Protein AF-0000000084935464 (afdb_homodimer)

Foldseek 3Di:
DDWDDDVLEPPKIKDWWDWAQDPVGIDIDQDDQVNCVVSPHHPPLFDDKDKDKDFALEKDFQKWFFDQIKKKKKAWQAAKKWKKKAACPPPDPNHRGMDIDIHHNVGRMIMIHDGRITIMIGGHHRIIMMMMGMRDDDDPVGMFTAAPCQVSSNDPHPDDNPHYDPCNNPHYHPVVRVVVSVD/DDWDDDVLEPPKIKDWWDWAQDPVGIDIDQDDQVNCVVSPHHPPLFDDKDKDKDFALEKEFQKWFFDQIKKKKKAWQAAKKWKKKAACPPPDPNHRGMDIDIHHNVGRMIMIHDGRITIMIGGHHRIIMMMMGMRDDDDPVGMFGAAPCQVSSNDPHPDDNPHYDPCNNPHYHPVVRVVVSVD

Solvent-accessible surface area (backbone atoms only — not comparable to full-atom values): 18445 Å² total; per-residue (Å²): 111,46,79,41,76,37,86,48,34,76,84,20,34,39,37,41,34,67,63,46,71,60,96,50,38,34,40,28,56,66,42,46,34,70,63,41,38,72,76,75,43,67,65,66,49,52,43,30,28,32,38,34,39,26,31,51,34,22,37,50,42,29,37,33,40,44,89,85,30,47,33,33,39,42,27,18,67,33,44,27,31,44,35,38,38,34,27,62,36,85,87,44,97,28,50,70,29,68,41,75,44,83,31,21,33,80,56,38,32,31,36,41,43,44,50,38,32,29,37,30,37,31,21,68,26,72,52,15,31,39,36,37,37,23,48,51,80,88,53,79,90,35,62,38,50,28,27,61,78,26,73,88,72,58,63,82,70,91,59,73,81,80,39,60,50,72,65,41,72,65,25,41,41,58,74,59,34,55,55,57,55,75,100,110,46,77,42,76,36,88,49,34,77,85,20,33,39,36,41,34,67,63,48,72,59,96,51,38,35,39,29,57,65,41,47,35,67,63,41,38,74,75,73,42,67,66,66,50,52,43,29,28,33,40,36,38,26,30,52,34,23,37,50,42,28,37,32,41,43,86,85,30,46,32,32,40,41,27,20,66,32,43,26,30,44,35,39,39,33,26,62,34,85,86,44,97,29,50,72,28,68,42,76,43,81,31,21,33,80,57,40,32,30,37,40,44,43,50,37,31,30,38,29,37,30,22,68,27,75,53,16,31,40,36,38,36,23,48,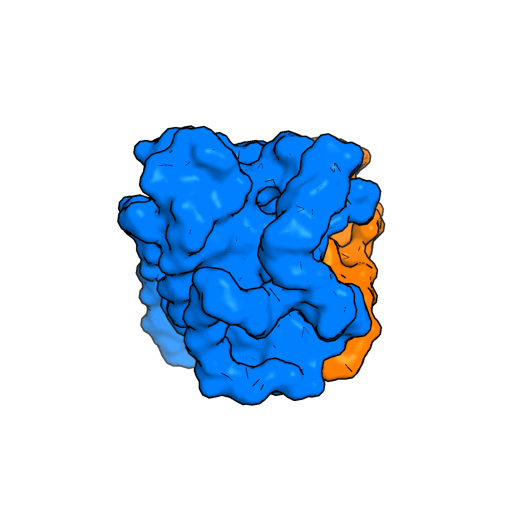52,79,90,54,79,91,34,61,39,49,28,27,63,79,26,74,89,71,58,63,81,69,91,60,72,83,81,40,60,50,71,66,41,72,66,24,40,42,58,74,58,34,55,55,56,56,75,100

Radius of gyration: 21.43 Å; Cα contacts (8 Å, |Δi|>4): 949; chains: 2; bounding box: 36×62×49 Å

Structure (mmCIF, N/CA/C/O backbone):
data_AF-0000000084935464-model_v1
#
loop_
_entity.id
_entity.type
_entity.pdbx_description
1 polymer 'dTDP-4-dehydrorhamnose 3,5-epimerase'
#
loop_
_atom_site.group_PDB
_atom_site.id
_atom_site.type_symbol
_atom_site.label_atom_id
_atom_site.label_alt_id
_atom_site.label_comp_id
_atom_site.label_asym_id
_atom_site.label_entity_id
_atom_site.label_seq_id
_atom_site.pdbx_PDB_ins_code
_atom_site.Cartn_x
_atom_site.Cartn_y
_atom_site.Cartn_z
_atom_site.occupancy
_atom_site.B_iso_or_equiv
_atom_site.auth_seq_id
_atom_site.auth_comp_id
_atom_site.auth_asym_id
_atom_site.auth_atom_id
_atom_site.pdbx_PDB_model_num
ATOM 1 N N . MET A 1 1 ? 1.486 6.84 -15.219 1 95.69 1 MET A N 1
ATOM 2 C CA . MET A 1 1 ? 1.438 7.66 -14.016 1 95.69 1 MET A CA 1
ATOM 3 C C . MET A 1 1 ? 2.086 9.016 -14.25 1 95.69 1 MET A C 1
ATOM 5 O O . MET A 1 1 ? 3.18 9.102 -14.812 1 95.69 1 MET A O 1
ATOM 9 N N . LYS A 1 2 ? 1.399 10.055 -13.922 1 97.25 2 LYS A N 1
ATOM 10 C CA . LYS A 1 2 ? 1.894 11.422 -14.078 1 97.25 2 LYS A CA 1
ATOM 11 C C . LYS A 1 2 ? 2.227 12.047 -12.727 1 97.25 2 LYS A C 1
ATOM 13 O O . LYS A 1 2 ? 1.489 11.859 -11.758 1 97.25 2 LYS A O 1
ATOM 18 N N . ALA A 1 3 ? 3.389 12.734 -12.672 1 98.44 3 ALA A N 1
ATOM 19 C CA . ALA A 1 3 ? 3.77 13.477 -11.469 1 98.44 3 ALA A CA 1
ATOM 20 C C . ALA A 1 3 ? 3.617 14.977 -11.695 1 98.44 3 ALA A C 1
ATOM 22 O O . ALA A 1 3 ? 4.137 15.523 -12.672 1 98.44 3 ALA A O 1
ATOM 23 N N . THR A 1 4 ? 2.902 15.625 -10.828 1 98.44 4 THR A N 1
ATOM 24 C CA . THR A 1 4 ? 2.709 17.062 -10.938 1 98.44 4 THR A CA 1
ATOM 25 C C . THR A 1 4 ? 3.082 17.766 -9.633 1 98.44 4 THR A C 1
ATOM 27 O O . THR A 1 4 ? 2.768 17.266 -8.547 1 98.44 4 THR A O 1
ATOM 30 N N . GLU A 1 5 ? 3.703 18.875 -9.711 1 98.56 5 GLU A N 1
ATOM 31 C CA . GLU A 1 5 ? 4.047 19.656 -8.523 1 98.56 5 GLU A CA 1
ATOM 32 C C . GLU A 1 5 ? 2.799 20.219 -7.852 1 98.56 5 GLU A C 1
ATOM 34 O O . GLU A 1 5 ? 1.79 20.469 -8.508 1 98.56 5 GLU A O 1
ATOM 39 N N . VAL A 1 6 ? 2.879 20.312 -6.543 1 98.69 6 VAL A N 1
ATOM 40 C CA . VAL A 1 6 ? 1.852 20.984 -5.754 1 98.69 6 VAL A CA 1
ATOM 41 C C . VAL A 1 6 ? 2.266 22.438 -5.5 1 98.69 6 VAL A C 1
ATOM 43 O O . VAL A 1 6 ? 3.129 22.703 -4.66 1 98.69 6 VAL A O 1
ATOM 46 N N . PRO A 1 7 ? 1.678 23.359 -6.152 1 98.19 7 PRO A N 1
ATOM 47 C CA . PRO A 1 7 ? 2.168 24.75 -6.105 1 98.19 7 PRO A CA 1
ATOM 48 C C . PRO A 1 7 ? 2.152 25.328 -4.691 1 98.19 7 PRO A C 1
ATOM 50 O O . PRO A 1 7 ? 2.994 26.172 -4.355 1 98.19 7 PRO A O 1
ATOM 53 N N . GLU A 1 8 ? 1.258 24.906 -3.928 1 98.56 8 GLU A N 1
ATOM 54 C CA . GLU A 1 8 ? 1.06 25.484 -2.602 1 98.56 8 GLU A CA 1
ATOM 55 C C . GLU A 1 8 ? 2.123 25 -1.623 1 98.56 8 GLU A C 1
ATOM 57 O O . GLU A 1 8 ? 2.328 25.609 -0.568 1 98.56 8 GLU A O 1
ATOM 62 N N . ILE A 1 9 ? 2.719 23.875 -1.887 1 98.81 9 ILE A N 1
ATOM 63 C CA . ILE A 1 9 ? 3.707 23.266 -1.006 1 98.81 9 ILE A CA 1
ATOM 64 C C . ILE A 1 9 ? 4.98 22.953 -1.792 1 98.81 9 ILE A C 1
ATOM 66 O O . ILE A 1 9 ? 5.047 21.969 -2.514 1 98.81 9 ILE A O 1
ATOM 70 N N . SER A 1 10 ? 6.035 23.734 -1.558 1 98.75 10 SER A N 1
ATOM 71 C CA . SER A 1 10 ? 7.293 23.531 -2.27 1 98.75 10 SER A CA 1
ATOM 72 C C . SER A 1 10 ? 7.832 22.125 -2.061 1 98.75 10 SER A C 1
ATOM 74 O O . SER A 1 10 ? 7.941 21.656 -0.926 1 98.75 10 SER A O 1
ATOM 76 N N . GLY A 1 11 ? 8.086 21.422 -3.178 1 98.62 11 GLY A N 1
ATOM 77 C CA . GLY A 1 11 ? 8.688 20.094 -3.096 1 98.62 11 GLY A CA 1
ATOM 78 C C . GLY A 1 11 ? 7.668 18.984 -2.998 1 98.62 11 GLY A C 1
ATOM 79 O O . GLY A 1 11 ? 8.031 17.797 -3.02 1 98.62 11 GLY A O 1
ATOM 80 N N . ALA A 1 12 ? 6.395 19.281 -2.844 1 98.88 12 ALA A N 1
ATOM 81 C CA . ALA A 1 12 ? 5.348 18.266 -2.828 1 98.88 12 ALA A CA 1
ATOM 82 C C . ALA A 1 12 ? 4.934 17.891 -4.246 1 98.88 12 ALA A C 1
ATOM 84 O O . ALA A 1 12 ? 4.988 18.719 -5.16 1 98.88 12 ALA A O 1
ATOM 85 N N . PHE A 1 13 ? 4.562 16.703 -4.441 1 98.94 13 PHE A N 1
ATOM 86 C CA . PHE A 1 13 ? 4.145 16.203 -5.742 1 98.94 13 PHE A CA 1
ATOM 87 C C . PHE A 1 13 ? 2.863 15.383 -5.617 1 98.94 13 PHE A C 1
ATOM 89 O O . PHE A 1 13 ? 2.646 14.711 -4.613 1 98.94 13 PHE A O 1
ATOM 96 N N . LEU A 1 14 ? 2.053 15.477 -6.578 1 98.81 14 LEU A N 1
ATOM 97 C CA . LEU A 1 14 ? 0.914 14.586 -6.77 1 98.81 14 LEU A CA 1
ATOM 98 C C . LEU A 1 14 ? 1.187 13.586 -7.887 1 98.81 14 LEU A C 1
ATOM 100 O O . LEU A 1 14 ? 1.504 13.969 -9.016 1 98.81 14 LEU A O 1
ATOM 104 N N . PHE A 1 15 ? 1.183 12.32 -7.574 1 98.88 15 PHE A N 1
ATOM 105 C CA . PHE A 1 15 ? 1.3 11.242 -8.555 1 98.88 15 PHE A CA 1
ATOM 106 C C . PHE A 1 15 ? -0.074 10.711 -8.945 1 98.88 15 PHE A C 1
ATOM 108 O O . PHE A 1 15 ? -0.846 10.281 -8.086 1 98.88 15 PHE A O 1
ATOM 115 N N . GLU A 1 16 ? -0.37 10.711 -10.188 1 98.56 16 GLU A N 1
ATOM 116 C CA . GLU A 1 16 ? -1.69 10.32 -10.68 1 98.56 16 GLU A CA 1
ATOM 117 C C . GLU A 1 16 ? -1.604 9.117 -11.609 1 98.56 16 GLU A C 1
ATOM 119 O O . GLU A 1 16 ? -1.224 9.25 -12.773 1 98.56 16 GLU A O 1
ATOM 124 N N . PRO A 1 17 ? -2.059 7.996 -11.062 1 98.06 17 PRO A N 1
ATOM 125 C CA . PRO A 1 17 ? -2.076 6.809 -11.914 1 98.06 17 PRO A CA 1
ATOM 126 C C . PRO A 1 17 ? -3.309 6.742 -12.812 1 98.06 17 PRO A C 1
ATOM 128 O O . PRO A 1 17 ? -4.117 7.676 -12.828 1 98.06 17 PRO A O 1
ATOM 131 N N . THR A 1 18 ? -3.299 5.766 -13.656 1 94.56 18 THR A N 1
ATOM 132 C CA . THR A 1 18 ? -4.449 5.496 -14.508 1 94.56 18 THR A CA 1
ATOM 133 C C . THR A 1 18 ? -5.043 4.125 -14.203 1 94.56 18 THR A C 1
ATOM 135 O O . THR A 1 18 ? -4.59 3.113 -14.742 1 94.56 18 THR A O 1
ATOM 138 N N . PRO A 1 19 ? -6.078 4.133 -13.398 1 96.62 19 PRO A N 1
ATOM 139 C CA . PRO A 1 19 ? -6.742 2.852 -13.148 1 96.62 19 PRO A CA 1
ATOM 140 C C . PRO A 1 19 ? -7.391 2.27 -14.406 1 96.62 19 PRO A C 1
ATOM 142 O O . PRO A 1 19 ? -7.953 3.01 -15.211 1 96.62 19 PRO A O 1
ATOM 145 N N . TYR A 1 20 ? -7.254 0.972 -14.641 1 96.69 20 TYR A N 1
ATOM 146 C CA . TYR A 1 20 ? -7.961 0.222 -15.672 1 96.69 20 TYR A CA 1
ATOM 147 C C . TYR A 1 20 ? -9.109 -0.584 -15.078 1 96.69 20 TYR A C 1
ATOM 149 O O . TYR A 1 20 ? -8.883 -1.472 -14.25 1 96.69 20 TYR A O 1
ATOM 157 N N . ALA A 1 21 ? -10.305 -0.312 -15.539 1 96.44 21 ALA A N 1
ATOM 158 C CA . ALA A 1 21 ? -11.469 -0.944 -14.93 1 96.44 21 ALA A CA 1
ATOM 159 C C . ALA A 1 21 ? -12.188 -1.845 -15.938 1 96.44 21 ALA A C 1
ATOM 161 O O . ALA A 1 21 ? -12.172 -1.578 -17.141 1 96.44 21 ALA A O 1
ATOM 162 N N . ASP A 1 22 ? -12.766 -2.951 -15.469 1 95.5 22 ASP A N 1
ATOM 163 C CA . ASP A 1 22 ? -13.711 -3.814 -16.172 1 95.5 22 ASP A CA 1
ATOM 164 C C . ASP A 1 22 ? -14.711 -4.441 -15.203 1 95.5 22 ASP A C 1
ATOM 166 O O . ASP A 1 22 ? -14.883 -3.959 -14.086 1 95.5 22 ASP A O 1
ATOM 170 N N . GLU A 1 23 ? -15.469 -5.426 -15.625 1 94.88 23 GLU A N 1
ATOM 171 C CA . GLU A 1 23 ? -16.547 -5.996 -14.82 1 94.88 23 GLU A CA 1
ATOM 172 C C . GLU A 1 23 ? -15.992 -6.68 -13.57 1 94.88 23 GLU A C 1
ATOM 174 O O . GLU A 1 23 ? -16.734 -6.918 -12.609 1 94.88 23 GLU A O 1
ATOM 179 N N . ARG A 1 24 ? -14.812 -7 -13.516 1 96.56 24 ARG A N 1
ATOM 180 C CA . ARG A 1 24 ? -14.188 -7.691 -12.398 1 96.56 24 ARG A CA 1
ATOM 181 C C . ARG A 1 24 ? -13.805 -6.711 -11.297 1 96.56 24 ARG A C 1
ATOM 183 O O . ARG A 1 24 ? -13.594 -7.113 -10.148 1 96.56 24 ARG A O 1
ATOM 190 N N . GLY A 1 25 ? -13.648 -5.387 -11.602 1 96.94 25 GLY A N 1
ATOM 191 C CA . GLY A 1 25 ? -13.117 -4.336 -10.742 1 96.94 25 GLY A CA 1
ATOM 192 C C . GLY A 1 25 ? -12.156 -3.408 -11.461 1 96.94 25 GLY A C 1
ATOM 193 O O . GLY A 1 25 ? -12.5 -2.82 -12.492 1 96.94 25 GLY A O 1
ATOM 194 N N . PHE A 1 26 ? -10.883 -3.314 -10.828 1 97.62 26 PHE A N 1
ATOM 195 C CA . PHE A 1 26 ? -9.898 -2.512 -11.555 1 97.62 26 PHE A CA 1
ATOM 196 C C . PHE A 1 26 ? -8.484 -2.912 -11.172 1 97.62 26 PHE A C 1
ATOM 198 O O . PHE A 1 26 ? -8.281 -3.686 -10.234 1 97.62 26 PHE A O 1
ATOM 205 N N . PHE A 1 27 ? -7.645 -2.549 -11.938 1 97.31 27 PHE A N 1
ATOM 206 C CA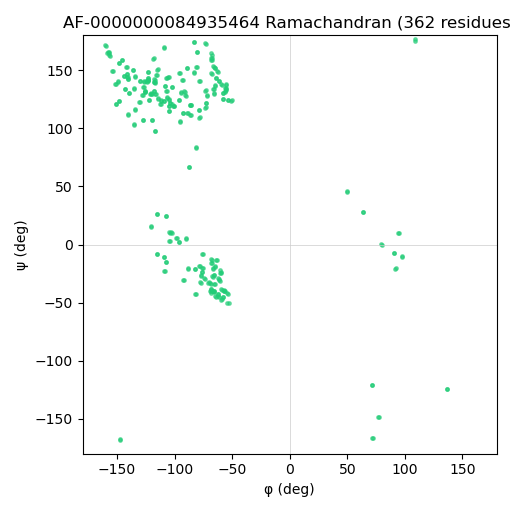 . PHE A 1 27 ? -6.211 -2.635 -11.695 1 97.31 27 PHE A CA 1
ATOM 207 C C . PHE A 1 27 ? -5.555 -1.267 -11.836 1 97.31 27 PHE A C 1
ATOM 209 O O . PHE A 1 27 ? -5.906 -0.493 -12.727 1 97.31 27 PHE A O 1
ATOM 216 N N . CYS A 1 28 ? -4.586 -0.978 -10.922 1 98.12 28 CYS A N 1
ATOM 217 C CA . CYS A 1 28 ? -3.955 0.337 -10.945 1 98.12 28 CYS A CA 1
ATOM 218 C C . CYS A 1 28 ? -2.506 0.255 -10.477 1 98.12 28 CYS A C 1
ATOM 220 O O . CYS A 1 28 ? -2.227 -0.267 -9.398 1 98.12 28 CYS A O 1
ATOM 222 N N . ARG A 1 29 ? -1.598 0.709 -11.312 1 97.81 29 ARG A N 1
ATOM 223 C CA . ARG A 1 29 ? -0.236 0.922 -10.828 1 97.81 29 ARG A CA 1
ATOM 224 C C . ARG A 1 29 ? -0.164 2.135 -9.914 1 97.81 29 ARG A C 1
ATOM 226 O O . ARG A 1 29 ? -0.5 3.25 -10.312 1 97.81 29 ARG A O 1
ATOM 233 N N . THR A 1 30 ? 0.295 1.934 -8.672 1 98.25 30 THR A N 1
ATOM 234 C CA . THR A 1 30 ? 0.183 2.984 -7.668 1 98.25 30 THR A CA 1
ATOM 235 C C . THR A 1 30 ? 1.555 3.568 -7.34 1 98.25 30 THR A C 1
ATOM 237 O O . THR A 1 30 ? 1.656 4.551 -6.602 1 98.25 30 THR A O 1
ATOM 240 N N . PHE A 1 31 ? 2.559 2.947 -7.797 1 98.38 31 PHE A N 1
ATOM 241 C CA . PHE A 1 31 ? 3.93 3.4 -7.594 1 98.38 31 PHE A CA 1
ATOM 242 C C . PHE A 1 31 ? 4.824 2.951 -8.742 1 98.38 31 PHE A C 1
ATOM 244 O O . PHE A 1 31 ? 4.699 1.825 -9.234 1 98.38 31 PHE A O 1
ATOM 251 N N . ASP A 1 32 ? 5.648 3.773 -9.18 1 98.06 32 ASP A N 1
ATOM 252 C CA . ASP A 1 32 ? 6.652 3.547 -10.219 1 98.06 32 ASP A CA 1
ATOM 253 C C . ASP A 1 32 ? 7.965 4.242 -9.867 1 98.06 32 ASP A C 1
ATOM 255 O O . ASP A 1 32 ? 8.039 5.473 -9.844 1 98.06 32 ASP A O 1
ATOM 259 N N . ALA A 1 33 ? 9 3.439 -9.586 1 98.06 33 ALA A N 1
ATOM 260 C CA . ALA A 1 33 ? 10.281 3.973 -9.125 1 98.06 33 ALA A CA 1
ATOM 261 C C . ALA A 1 33 ? 10.852 4.977 -10.125 1 98.06 33 ALA A C 1
ATOM 263 O O . ALA A 1 33 ? 11.438 5.984 -9.734 1 98.06 33 ALA A O 1
ATOM 264 N N . ASP A 1 34 ? 10.734 4.703 -11.422 1 97.75 34 ASP A N 1
ATOM 265 C CA . ASP A 1 34 ? 11.273 5.602 -12.438 1 97.75 34 ASP A CA 1
ATOM 266 C C . ASP A 1 34 ? 10.547 6.941 -12.43 1 97.75 34 ASP A C 1
ATOM 268 O O . ASP A 1 34 ? 11.164 7.992 -12.633 1 97.75 34 ASP A O 1
ATOM 272 N N . VAL A 1 35 ? 9.234 6.922 -12.273 1 98.19 35 VAL A N 1
ATOM 273 C CA . VAL A 1 35 ? 8.469 8.164 -12.203 1 98.19 35 VAL A CA 1
ATOM 274 C C . VAL A 1 35 ? 8.875 8.961 -10.977 1 98.19 35 VAL A C 1
ATOM 276 O O . VAL A 1 35 ? 9.07 10.18 -11.055 1 98.19 35 VAL A O 1
ATOM 279 N N . VAL A 1 36 ? 9.008 8.328 -9.828 1 98.31 36 VAL A N 1
ATOM 280 C CA . VAL A 1 36 ? 9.438 8.984 -8.594 1 98.31 36 VAL A CA 1
ATOM 281 C C . VAL A 1 36 ? 10.82 9.602 -8.789 1 98.31 36 VAL A C 1
ATOM 283 O O . VAL A 1 36 ? 11.039 10.766 -8.43 1 98.31 36 VAL A O 1
ATOM 286 N N . ARG A 1 37 ? 11.734 8.867 -9.352 1 98.19 37 ARG A N 1
ATOM 287 C CA . ARG A 1 37 ? 13.086 9.359 -9.625 1 98.19 37 ARG A CA 1
ATOM 288 C C . ARG A 1 37 ? 13.047 10.57 -10.539 1 98.19 37 ARG A C 1
ATOM 290 O O . ARG A 1 37 ? 13.859 11.492 -10.391 1 98.19 37 ARG A O 1
ATOM 297 N N . SER A 1 38 ? 12.188 10.562 -11.484 1 98.25 38 SER A N 1
ATOM 298 C CA . SER A 1 38 ? 12.133 11.594 -12.516 1 98.25 38 SER A CA 1
ATOM 299 C C . SER A 1 38 ? 11.875 12.969 -11.906 1 98.25 38 SER A C 1
ATOM 301 O O . SER A 1 38 ? 12.211 13.992 -12.508 1 98.25 38 SER A O 1
ATOM 303 N N . VAL A 1 39 ? 11.305 13.023 -10.711 1 98.38 39 VAL A N 1
ATOM 304 C CA . VAL A 1 39 ? 11.023 14.32 -10.094 1 98.38 39 VAL A CA 1
ATOM 305 C C . VAL A 1 39 ? 12.039 14.586 -8.984 1 98.38 39 VAL A C 1
ATOM 307 O O . VAL A 1 39 ? 11.812 15.438 -8.125 1 98.38 39 VAL A O 1
ATOM 310 N N . GLY A 1 40 ? 13.078 13.789 -8.898 1 98.25 40 GLY A N 1
ATOM 311 C CA . GLY A 1 40 ? 14.203 14.055 -8.023 1 98.25 40 GLY A CA 1
ATOM 312 C C . GLY A 1 40 ? 14.078 13.383 -6.668 1 98.25 40 GLY A C 1
ATOM 313 O O . GLY A 1 40 ? 14.844 13.68 -5.75 1 98.25 40 GLY A O 1
ATOM 314 N N . LEU A 1 41 ? 13.125 12.508 -6.48 1 98.44 41 LEU A N 1
ATOM 315 C CA . LEU A 1 41 ? 12.938 11.773 -5.23 1 98.44 41 LEU A CA 1
ATOM 316 C C . LEU A 1 41 ? 13.609 10.406 -5.301 1 98.44 41 LEU A C 1
ATOM 318 O O . LEU A 1 41 ? 13.719 9.812 -6.379 1 98.44 41 LEU A O 1
ATOM 322 N N . ASP A 1 42 ? 14.102 9.93 -4.184 1 97.94 42 ASP A N 1
ATOM 323 C CA . ASP A 1 42 ? 14.664 8.586 -4.082 1 97.94 42 ASP A CA 1
ATOM 324 C C . ASP A 1 42 ? 13.57 7.559 -3.781 1 97.94 42 ASP A C 1
ATOM 326 O O . ASP A 1 42 ? 13.047 7.512 -2.666 1 97.94 42 ASP A O 1
ATOM 330 N N . PRO A 1 43 ? 13.281 6.699 -4.73 1 97.62 43 PRO A N 1
ATOM 331 C CA . PRO A 1 43 ? 12.227 5.715 -4.496 1 97.62 43 PRO A CA 1
ATOM 332 C C . PRO A 1 43 ? 12.586 4.707 -3.41 1 97.62 43 PRO A C 1
ATOM 334 O O . PRO A 1 43 ? 11.703 4.023 -2.879 1 97.62 43 PRO A O 1
ATOM 337 N N . GLY A 1 44 ? 13.82 4.52 -3.094 1 96.69 44 GLY A N 1
ATOM 338 C CA . GLY A 1 44 ? 14.266 3.574 -2.086 1 96.69 44 GLY A CA 1
ATOM 339 C C . GLY A 1 44 ? 14.352 4.18 -0.696 1 96.69 44 GLY A C 1
ATOM 340 O O . GLY A 1 44 ? 14.773 3.514 0.252 1 96.69 44 GLY A O 1
ATOM 341 N N . ALA A 1 45 ? 13.938 5.375 -0.543 1 97.44 45 ALA A N 1
ATOM 342 C CA . ALA A 1 45 ? 14.102 6.086 0.724 1 97.44 45 ALA A CA 1
ATOM 343 C C . ALA A 1 45 ? 13.047 5.641 1.74 1 97.44 45 ALA A C 1
ATOM 345 O O . ALA A 1 45 ? 13.195 5.895 2.939 1 97.44 45 ALA A O 1
ATOM 346 N N . PHE A 1 46 ? 11.961 5.023 1.343 1 98.12 46 PHE A N 1
ATOM 347 C CA . PHE A 1 46 ? 10.844 4.691 2.219 1 98.12 46 PHE A CA 1
ATOM 348 C C . PHE A 1 46 ? 11.07 3.35 2.902 1 98.12 46 PHE A C 1
ATOM 350 O O . PHE A 1 46 ? 11.117 2.309 2.244 1 98.12 46 PHE A O 1
ATOM 357 N N . VAL A 1 47 ? 11.094 3.385 4.207 1 97.62 47 VAL A N 1
ATOM 358 C CA . VAL A 1 47 ? 11.586 2.217 4.926 1 97.62 47 VAL A CA 1
ATOM 359 C C . VAL A 1 47 ? 10.453 1.6 5.746 1 97.62 47 VAL A C 1
ATOM 361 O O . VAL A 1 47 ? 10.625 0.537 6.352 1 97.62 47 VAL A O 1
ATOM 364 N N . GLN A 1 48 ? 9.375 2.252 5.812 1 97.69 48 GLN A N 1
ATOM 365 C CA . GLN A 1 48 ? 8.219 1.758 6.547 1 97.69 48 GLN A CA 1
ATOM 366 C C . GLN A 1 48 ? 6.918 2.104 5.828 1 97.69 48 GLN A C 1
ATOM 368 O O . GLN A 1 48 ? 6.77 3.209 5.297 1 97.69 48 GLN A O 1
ATOM 373 N N . ASP A 1 49 ? 5.996 1.147 5.699 1 98.25 49 ASP A N 1
ATOM 374 C CA . ASP A 1 49 ? 4.648 1.416 5.211 1 98.25 49 ASP A CA 1
ATOM 375 C C . ASP A 1 49 ? 3.609 1.151 6.297 1 98.25 49 ASP A C 1
ATOM 377 O O . ASP A 1 49 ? 3.834 0.337 7.195 1 98.25 49 ASP A O 1
ATOM 381 N N . SER A 1 50 ? 2.531 1.85 6.25 1 98.25 50 SER A N 1
ATOM 382 C CA . SER A 1 50 ? 1.409 1.628 7.156 1 9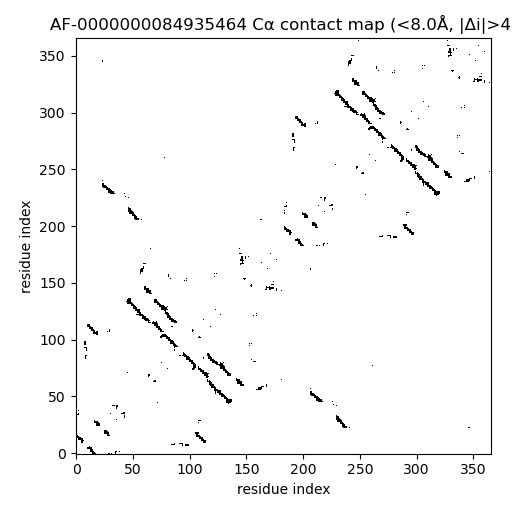8.25 50 SER A CA 1
ATOM 383 C C . SER A 1 50 ? 0.078 1.894 6.461 1 98.25 50 SER A C 1
ATOM 385 O O . SER A 1 50 ? 0.041 2.5 5.391 1 98.25 50 SER A O 1
ATOM 387 N N . VAL A 1 51 ? -0.964 1.311 7.02 1 98.69 51 VAL A N 1
ATOM 388 C CA . VAL A 1 51 ? -2.334 1.628 6.625 1 98.69 51 VAL A CA 1
ATOM 389 C C . VAL A 1 51 ? -3.145 2.029 7.855 1 98.69 51 VAL A C 1
ATOM 391 O O . VAL A 1 51 ? -3.002 1.429 8.922 1 98.69 51 VAL A O 1
ATOM 394 N N . SER A 1 52 ? -3.854 3.104 7.793 1 98.44 52 SER A N 1
ATOM 395 C CA . SER A 1 52 ? -4.867 3.441 8.781 1 98.44 52 SER A CA 1
ATOM 396 C C . SER A 1 52 ? -6.273 3.312 8.203 1 98.44 52 SER A C 1
ATOM 398 O O . SER A 1 52 ? -6.555 3.832 7.125 1 98.44 52 SER A O 1
ATOM 400 N N . ARG A 1 53 ? -7.094 2.537 8.812 1 98.69 53 ARG A N 1
ATOM 401 C CA . ARG A 1 53 ? -8.516 2.482 8.5 1 98.69 53 ARG A CA 1
ATOM 402 C C . ARG A 1 53 ? -9.312 3.402 9.414 1 98.69 53 ARG A C 1
ATOM 404 O O . ARG A 1 53 ? -9.18 3.338 10.641 1 98.69 53 ARG A O 1
ATOM 411 N N . SER A 1 54 ? -10.141 4.195 8.859 1 98.62 54 SER A N 1
ATOM 412 C CA . SER A 1 54 ? -10.93 5.164 9.625 1 98.62 54 SER A CA 1
ATOM 413 C C . SER A 1 54 ? -12.406 5.086 9.258 1 98.62 54 SER A C 1
ATOM 415 O O . SER A 1 54 ? -12.758 4.914 8.094 1 98.62 54 SER A O 1
ATOM 417 N N . VAL A 1 55 ? -13.289 5.207 10.242 1 97.88 55 VAL A N 1
ATOM 418 C CA . VAL A 1 55 ? -14.719 5.352 9.977 1 97.88 55 VAL A CA 1
ATOM 419 C C . VAL A 1 55 ? -15.031 6.801 9.609 1 97.88 55 VAL A C 1
ATOM 421 O O . VAL A 1 55 ? -14.211 7.695 9.836 1 97.88 55 VAL A O 1
ATOM 424 N N . ARG A 1 56 ? -16.172 6.98 9.086 1 98.06 56 ARG A N 1
ATOM 425 C CA . ARG A 1 56 ? -16.562 8.297 8.602 1 98.06 56 ARG A CA 1
ATOM 426 C C . ARG A 1 56 ? -16.453 9.344 9.703 1 98.06 56 ARG A C 1
ATOM 428 O O . ARG A 1 56 ? -16.891 9.109 10.836 1 98.06 56 ARG A O 1
ATOM 435 N N . GLY A 1 57 ? -15.867 10.461 9.328 1 97.81 57 GLY A N 1
ATOM 436 C CA . GLY A 1 57 ? -15.797 11.586 10.242 1 97.81 57 GLY A CA 1
ATOM 437 C C . GLY A 1 57 ? -14.531 11.602 11.078 1 97.81 57 GLY A C 1
ATOM 438 O O . GLY A 1 57 ? -14.18 12.625 11.672 1 97.81 57 GLY A O 1
ATOM 439 N N . VAL A 1 58 ? -13.891 10.508 11.203 1 98.5 58 VAL A N 1
ATOM 440 C CA . VAL A 1 58 ? -12.641 10.445 11.953 1 98.5 58 VAL A CA 1
ATOM 441 C C . VAL A 1 58 ? -11.641 11.445 11.383 1 98.5 58 VAL A C 1
ATOM 443 O O . VAL A 1 58 ? -11.484 11.547 10.164 1 98.5 58 VAL A O 1
ATOM 446 N N . LEU A 1 59 ? -11.078 12.188 12.211 1 98.5 59 LEU A N 1
ATOM 447 C CA . LEU A 1 59 ? -10.008 13.117 11.875 1 98.5 59 LEU A CA 1
ATOM 448 C C . LEU A 1 59 ? -8.688 12.672 12.5 1 98.5 59 LEU A C 1
ATOM 450 O O . LEU A 1 59 ? -8.609 12.438 13.711 1 98.5 59 LEU A O 1
ATOM 454 N N . ARG A 1 60 ? -7.699 12.445 11.695 1 97.88 60 ARG A N 1
ATOM 455 C CA . ARG A 1 60 ? -6.344 12.141 12.141 1 97.88 60 ARG A CA 1
ATOM 456 C C . ARG A 1 60 ? -5.383 13.273 11.797 1 97.88 60 ARG A C 1
ATOM 458 O O . ARG A 1 60 ? -5.172 13.586 10.625 1 97.88 60 ARG A O 1
ATOM 465 N N . GLY A 1 61 ? -4.672 13.852 12.773 1 90.94 61 GLY A N 1
ATOM 466 C CA . GLY A 1 61 ? -3.717 14.922 12.555 1 90.94 61 GLY A CA 1
ATOM 467 C C . GLY A 1 61 ? -4.195 16.266 13.086 1 90.94 61 GLY A C 1
ATOM 468 O O . GLY A 1 61 ? -5.223 16.344 13.766 1 90.94 61 GLY A O 1
ATOM 469 N N . LEU A 1 62 ? -3.348 17.234 13.008 1 97.81 62 LEU A N 1
ATOM 470 C CA . LEU A 1 62 ? -2.184 17.375 12.141 1 97.81 62 LEU A CA 1
ATOM 471 C C . LEU A 1 62 ? -0.929 16.844 12.828 1 97.81 62 LEU A C 1
ATOM 473 O O . LEU A 1 62 ? -0.642 17.219 13.969 1 97.81 62 LEU A O 1
ATOM 477 N N . HIS A 1 63 ? -0.145 16.031 12.148 1 97.38 63 HIS A N 1
ATOM 478 C CA . HIS A 1 63 ? 1.06 15.43 12.711 1 97.38 63 HIS A CA 1
ATOM 479 C C . HIS A 1 63 ? 2.305 15.883 11.961 1 97.38 63 HIS A C 1
ATOM 481 O O . HIS A 1 63 ? 2.277 16.031 10.734 1 97.38 63 HIS A O 1
ATOM 487 N N . LEU A 1 64 ? 3.338 16.094 12.703 1 94.31 64 LEU A N 1
ATOM 488 C CA . LEU A 1 64 ? 4.676 16.438 12.242 1 94.31 64 LEU A CA 1
ATOM 489 C C . LEU A 1 64 ? 5.742 15.742 13.078 1 94.31 64 LEU A C 1
ATOM 491 O O . LEU A 1 64 ? 5.484 15.344 14.219 1 94.31 64 LEU A O 1
ATOM 495 N N . ARG A 1 65 ? 6.844 15.531 12.461 1 94.31 65 ARG A N 1
ATOM 496 C CA . ARG A 1 65 ? 7.992 15.031 13.211 1 94.31 65 ARG A CA 1
ATOM 497 C C . ARG A 1 65 ? 9.039 16.125 13.398 1 94.31 65 ARG A C 1
ATOM 499 O O . ARG A 1 65 ? 9.391 16.828 12.453 1 94.31 65 ARG A O 1
ATOM 506 N N . SER A 1 66 ? 9.5 16.266 14.641 1 93.25 66 SER A N 1
ATOM 507 C CA . SER A 1 66 ? 10.547 17.25 14.914 1 93.25 66 SER A CA 1
ATOM 508 C C . SER A 1 66 ? 11.898 16.781 14.383 1 93.25 66 SER A C 1
ATOM 510 O O . SER A 1 66 ? 12.008 15.672 13.852 1 93.25 66 SER A O 1
ATOM 512 N N . GLY A 1 67 ? 12.922 17.703 14.469 1 90.56 67 GLY A N 1
ATOM 513 C CA . GLY A 1 67 ? 14.258 17.344 14 1 90.56 67 GLY A CA 1
ATOM 514 C C . GLY A 1 67 ? 14.352 17.25 12.484 1 90.56 67 GLY A C 1
ATOM 515 O O . GLY A 1 67 ? 13.992 18.188 11.773 1 90.56 67 GLY A O 1
ATOM 516 N N . ALA A 1 68 ? 14.727 16.062 11.984 1 92 68 ALA A N 1
ATOM 517 C CA . ALA A 1 68 ? 14.914 15.867 10.547 1 92 68 ALA A CA 1
ATOM 518 C C . ALA A 1 68 ? 13.578 15.758 9.828 1 92 68 ALA A C 1
ATOM 520 O O . ALA A 1 68 ? 13.531 15.75 8.594 1 92 68 ALA A O 1
ATOM 521 N N . GLY A 1 69 ? 12.523 15.68 10.578 1 94.81 69 GLY A N 1
ATOM 522 C CA . GLY A 1 69 ? 11.211 15.492 9.984 1 94.81 69 GLY A CA 1
ATOM 523 C C . GLY A 1 69 ? 11 14.102 9.422 1 94.81 69 GLY A C 1
ATOM 524 O O . GLY A 1 69 ? 11.672 13.156 9.836 1 94.81 69 GLY A O 1
ATOM 525 N N . GLU A 1 70 ? 9.961 13.977 8.648 1 96.5 70 GLU A N 1
ATOM 526 C CA . GLU A 1 70 ? 9.602 12.727 7.98 1 96.5 70 GLU A CA 1
ATOM 527 C C . GLU A 1 70 ? 8.867 13 6.668 1 96.5 70 GLU A C 1
ATOM 529 O O . GLU A 1 70 ? 7.93 13.797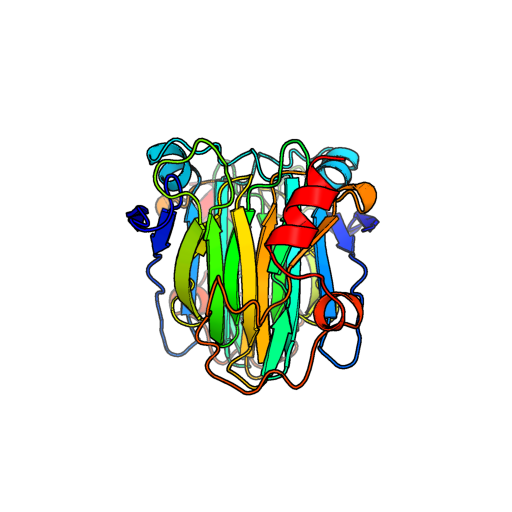 6.625 1 96.5 70 GLU A O 1
ATOM 534 N N . ALA A 1 71 ? 9.438 12.5 5.566 1 98.38 71 ALA A N 1
ATOM 535 C CA . ALA A 1 71 ? 8.719 12.539 4.297 1 98.38 71 ALA A CA 1
ATOM 536 C C . ALA A 1 71 ? 7.863 11.297 4.109 1 98.38 71 ALA A C 1
ATOM 538 O O . ALA A 1 71 ? 8.148 10.242 4.684 1 98.38 71 ALA A O 1
ATOM 539 N N . LYS A 1 72 ? 6.805 11.43 3.385 1 98.56 72 LYS A N 1
ATOM 540 C CA . LYS A 1 72 ? 5.941 10.266 3.197 1 98.56 72 LYS A CA 1
ATOM 541 C C . LYS A 1 72 ? 5.16 10.367 1.89 1 98.56 72 LYS A C 1
ATOM 543 O O . LYS A 1 72 ? 4.965 11.469 1.359 1 98.56 72 LYS A O 1
ATOM 548 N N . LEU A 1 73 ? 4.852 9.297 1.289 1 98.88 73 LEU A N 1
ATOM 549 C CA . LEU A 1 73 ? 3.807 9.133 0.282 1 98.88 73 LEU A CA 1
ATOM 550 C C . LEU A 1 73 ? 2.48 8.758 0.93 1 98.88 73 LEU A C 1
ATOM 552 O O . LEU A 1 73 ? 2.426 7.84 1.753 1 98.88 73 LEU A O 1
ATOM 556 N N . VAL A 1 74 ? 1.439 9.492 0.601 1 98.94 74 VAL A N 1
ATOM 557 C CA . VAL A 1 74 ? 0.118 9.258 1.173 1 98.94 74 VAL A CA 1
ATOM 558 C C . VAL A 1 74 ? -0.881 8.953 0.059 1 98.94 74 VAL A C 1
ATOM 560 O O . VAL A 1 74 ? -0.961 9.688 -0.929 1 98.94 74 VAL A O 1
ATOM 563 N N . ARG A 1 75 ? -1.622 7.871 0.201 1 98.88 75 ARG A N 1
ATOM 564 C CA . ARG A 1 75 ? -2.641 7.457 -0.757 1 98.88 75 ARG A CA 1
ATOM 565 C C . ARG A 1 75 ? -3.879 6.922 -0.043 1 98.88 75 ARG A C 1
ATOM 567 O O . ARG A 1 75 ? -3.766 6.176 0.932 1 98.88 75 ARG A O 1
ATOM 574 N N . CYS A 1 76 ? -5.055 7.406 -0.431 1 98.94 76 CYS A N 1
ATOM 575 C CA . CYS A 1 76 ? -6.27 6.727 0.005 1 98.94 76 CYS A CA 1
ATOM 576 C C . CYS A 1 76 ? -6.527 5.477 -0.827 1 98.94 76 CYS A C 1
ATOM 578 O O . CYS A 1 76 ? -6.922 5.57 -1.99 1 98.94 76 CYS A O 1
ATOM 580 N N . SER A 1 77 ? -6.359 4.312 -0.26 1 98.56 77 SER A N 1
ATOM 581 C CA . SER A 1 77 ? -6.434 3.068 -1.021 1 98.56 77 SER A CA 1
ATOM 582 C C . SER A 1 77 ? -7.863 2.547 -1.091 1 98.56 77 SER A C 1
ATOM 584 O O . SER A 1 77 ? -8.18 1.695 -1.924 1 98.56 77 SER A O 1
ATOM 586 N N . TYR A 1 78 ? -8.75 2.949 -0.207 1 98.69 78 TYR A N 1
ATOM 587 C CA . TYR A 1 78 ? -10.164 2.596 -0.198 1 98.69 78 TYR A CA 1
ATOM 588 C C . TYR A 1 78 ? -11 3.717 0.406 1 98.69 78 TYR A C 1
ATOM 590 O O . TYR A 1 78 ? -10.625 4.301 1.426 1 98.69 78 TYR A O 1
ATOM 598 N N . GLY A 1 79 ? -12.164 3.998 -0.157 1 98.62 79 GLY A N 1
ATOM 599 C CA . GLY A 1 79 ? -12.984 5.102 0.303 1 98.62 79 GLY A CA 1
ATOM 600 C C . GLY A 1 79 ? -12.492 6.457 -0.171 1 98.62 79 GLY A C 1
ATOM 601 O O . GLY A 1 79 ? -12.039 6.594 -1.31 1 98.62 79 GLY A O 1
ATOM 602 N N . ARG A 1 80 ? -12.734 7.492 0.677 1 98.88 80 ARG A N 1
ATOM 603 C CA . ARG A 1 80 ? -12.344 8.859 0.364 1 98.88 80 ARG A CA 1
ATOM 604 C C . ARG A 1 80 ? -11.891 9.602 1.618 1 98.88 80 ARG A C 1
ATOM 606 O O . ARG A 1 80 ? -12.461 9.414 2.697 1 98.88 80 ARG A O 1
ATOM 613 N N . ILE A 1 81 ? -10.938 10.438 1.412 1 98.88 81 ILE A N 1
ATOM 614 C CA . ILE A 1 81 ? -10.508 11.273 2.521 1 98.88 81 ILE A CA 1
ATOM 615 C C . ILE A 1 81 ? -10.305 12.711 2.033 1 98.88 81 ILE A C 1
ATOM 617 O O . ILE A 1 81 ? -10.062 12.938 0.844 1 98.88 81 ILE A O 1
ATOM 621 N N . PHE A 1 82 ? -10.523 13.656 2.928 1 98.94 82 PHE A N 1
ATOM 622 C CA . PHE A 1 82 ? -10.016 15.016 2.82 1 98.94 82 PHE A CA 1
ATOM 623 C C . PHE A 1 82 ? -8.633 15.133 3.445 1 98.94 82 PHE A C 1
ATOM 625 O O . PHE A 1 82 ? -8.484 15.016 4.664 1 98.94 82 PHE A O 1
ATOM 632 N N . ASP A 1 83 ? -7.645 15.375 2.633 1 98.88 83 ASP A N 1
ATOM 633 C CA . ASP A 1 83 ? -6.246 15.352 3.051 1 98.88 83 ASP A CA 1
ATOM 634 C C . ASP A 1 83 ? -5.676 16.766 3.129 1 98.88 83 ASP A C 1
ATOM 636 O O . ASP A 1 83 ? -6.031 17.625 2.324 1 98.88 83 ASP A O 1
ATOM 640 N N . VAL A 1 84 ? -4.828 16.984 4.098 1 98.88 84 VAL A N 1
ATOM 641 C CA . VAL A 1 84 ? -4.312 18.328 4.363 1 98.88 84 VAL A CA 1
ATOM 642 C C . VAL A 1 84 ? -2.805 18.266 4.59 1 98.88 84 VAL A C 1
ATOM 644 O O . VAL A 1 84 ? -2.314 17.406 5.32 1 98.88 84 VAL A O 1
ATOM 647 N N . VAL A 1 85 ? -2.096 19.156 3.99 1 98.88 85 VAL A N 1
ATOM 648 C CA . VAL A 1 85 ? -0.667 19.344 4.215 1 98.88 85 VAL A CA 1
ATOM 649 C C . VAL A 1 85 ? -0.386 20.797 4.555 1 98.88 85 VAL A C 1
ATOM 651 O O . VAL A 1 85 ? -0.947 21.703 3.938 1 98.88 85 VAL A O 1
ATOM 654 N N . VAL A 1 86 ? 0.423 21.016 5.539 1 98.75 86 VAL A N 1
ATOM 655 C CA . VAL A 1 86 ? 0.863 22.344 5.938 1 98.75 86 VAL A CA 1
ATOM 656 C C . VAL A 1 86 ? 2.387 22.422 5.879 1 98.75 86 VAL A C 1
ATOM 658 O O . VAL A 1 86 ? 3.08 21.641 6.523 1 98.75 86 VAL A O 1
ATOM 661 N N . ASP A 1 87 ? 2.896 23.406 5.117 1 98.56 87 ASP A N 1
ATOM 662 C CA . ASP A 1 87 ? 4.34 23.609 5.066 1 98.56 87 ASP A CA 1
ATOM 663 C C . ASP A 1 87 ? 4.832 24.359 6.297 1 98.56 87 ASP A C 1
ATOM 665 O O . ASP A 1 87 ? 4.523 25.547 6.469 1 98.56 87 ASP A O 1
ATOM 669 N N . LEU A 1 88 ? 5.668 23.703 7.117 1 97.31 88 LEU A N 1
ATOM 670 C CA . LEU A 1 88 ? 6.141 24.359 8.336 1 97.31 88 LEU A CA 1
ATOM 671 C C . LEU A 1 88 ? 7.664 24.469 8.336 1 97.31 88 LEU A C 1
ATOM 673 O O . LEU A 1 88 ? 8.281 24.594 9.398 1 97.31 88 LEU A O 1
ATOM 677 N N . ARG A 1 89 ? 8.234 24.266 7.215 1 96.69 89 ARG A N 1
ATOM 678 C CA . ARG A 1 89 ? 9.664 24.516 7.059 1 96.69 89 ARG A CA 1
ATOM 679 C C . ARG A 1 89 ? 9.969 26.016 7.035 1 96.69 89 ARG A C 1
ATOM 681 O O . ARG A 1 89 ? 9.57 26.719 6.102 1 96.69 89 ARG A O 1
ATOM 688 N N . ALA A 1 90 ? 10.68 26.391 7.938 1 94.44 90 ALA A N 1
ATOM 689 C CA . ALA A 1 90 ? 10.875 27.828 8.164 1 94.44 90 ALA A CA 1
ATOM 690 C C . ALA A 1 90 ? 11.547 28.484 6.965 1 94.44 90 ALA A C 1
ATOM 692 O O . ALA A 1 90 ? 11.266 29.641 6.652 1 94.44 90 ALA A O 1
ATOM 693 N N . ASP A 1 91 ? 12.336 27.781 6.242 1 96 91 ASP A N 1
ATOM 694 C CA . ASP A 1 91 ? 13.094 28.359 5.133 1 96 91 ASP A CA 1
ATOM 695 C C . ASP A 1 91 ? 12.391 28.094 3.801 1 96 91 ASP A C 1
ATOM 697 O O . ASP A 1 91 ? 12.914 28.453 2.74 1 96 91 ASP A O 1
ATOM 701 N N . SER A 1 92 ? 11.25 27.531 3.857 1 97.88 92 SER A N 1
ATOM 702 C CA . SER A 1 92 ? 10.516 27.219 2.635 1 97.88 92 SER A CA 1
ATOM 703 C C . SER A 1 92 ? 9.844 28.469 2.062 1 97.88 92 SER A C 1
ATOM 705 O O . SER A 1 92 ? 9.297 29.281 2.809 1 97.88 92 SER A O 1
ATOM 707 N N . PRO A 1 93 ? 9.828 28.656 0.688 1 98.56 93 PRO A N 1
ATOM 708 C CA . PRO A 1 93 ? 9.078 29.75 0.072 1 98.56 93 PRO A CA 1
ATOM 709 C C . PRO A 1 93 ? 7.574 29.625 0.29 1 98.56 93 PRO A C 1
ATOM 711 O O . PRO A 1 93 ? 6.832 30.578 0.037 1 98.56 93 PRO A O 1
ATOM 714 N N . THR A 1 94 ? 7.074 28.469 0.75 1 98.62 94 THR A N 1
ATOM 715 C CA . THR A 1 94 ? 5.645 28.266 0.97 1 98.62 94 THR A CA 1
ATOM 716 C C . THR A 1 94 ? 5.352 28.047 2.451 1 98.62 94 THR A C 1
ATOM 718 O O . THR A 1 94 ? 4.406 27.344 2.803 1 98.62 94 THR A O 1
ATOM 721 N N . TYR A 1 95 ? 6.246 28.594 3.277 1 97.75 95 TYR A N 1
ATOM 722 C CA . TYR A 1 95 ? 6.082 28.484 4.723 1 97.75 95 TYR A CA 1
ATOM 723 C C . TYR A 1 95 ? 4.676 28.906 5.145 1 97.75 95 TYR A C 1
ATOM 725 O O . TYR A 1 95 ? 4.176 29.953 4.727 1 97.75 95 TYR A O 1
ATOM 733 N N . ARG A 1 96 ? 3.959 27.984 5.859 1 96.62 96 ARG A N 1
ATOM 734 C CA . ARG A 1 96 ? 2.654 28.141 6.496 1 96.62 96 ARG A CA 1
ATOM 735 C C . ARG A 1 96 ? 1.53 28.016 5.473 1 96.62 96 ARG A C 1
ATOM 737 O O . ARG A 1 96 ? 0.353 28.141 5.82 1 96.62 96 ARG A O 1
ATOM 744 N N . ASN A 1 97 ? 1.895 27.781 4.207 1 98.31 97 ASN A N 1
ATOM 745 C CA . ASN A 1 97 ? 0.848 27.469 3.238 1 98.31 97 ASN A CA 1
ATOM 746 C C . ASN A 1 97 ? 0.137 26.172 3.588 1 98.31 97 ASN A C 1
ATOM 748 O O . ASN A 1 97 ? 0.734 25.266 4.184 1 98.31 97 ASN A O 1
ATOM 752 N N . VAL A 1 98 ? -1.135 26.109 3.23 1 98.69 98 VAL A N 1
ATOM 753 C CA . VAL A 1 98 ? -1.973 24.922 3.387 1 98.69 98 VAL A CA 1
ATOM 754 C C . VAL A 1 98 ? -2.418 24.422 2.016 1 98.69 98 VAL A C 1
ATOM 756 O O . VAL A 1 98 ? -2.799 25.219 1.151 1 98.69 98 VAL A O 1
ATOM 759 N N . ALA A 1 99 ? -2.242 23.203 1.75 1 98.75 99 ALA A N 1
ATOM 760 C CA . ALA A 1 99 ? -2.811 22.547 0.575 1 98.75 99 ALA A CA 1
ATOM 761 C C . ALA A 1 99 ? -3.785 21.453 0.98 1 98.75 99 ALA A C 1
ATOM 763 O O . ALA A 1 99 ? -3.541 20.719 1.944 1 98.75 99 ALA A O 1
ATOM 764 N N . THR A 1 100 ? -4.906 21.344 0.269 1 98.75 100 THR A N 1
ATOM 765 C CA . THR A 1 100 ? -5.91 20.312 0.541 1 98.75 100 THR A CA 1
ATOM 766 C C . THR A 1 100 ? -6.164 19.453 -0.7 1 98.75 100 THR A C 1
ATOM 768 O O . THR A 1 100 ? -6.039 19.938 -1.827 1 98.75 100 THR A O 1
ATOM 771 N N . PHE A 1 101 ? -6.492 18.203 -0.47 1 98.75 101 PHE A N 1
ATOM 772 C CA . PHE A 1 101 ? -6.738 17.25 -1.541 1 98.75 101 PHE A CA 1
ATOM 773 C C . PHE A 1 101 ? -7.914 16.344 -1.198 1 98.75 101 PHE A C 1
ATOM 775 O O . PHE A 1 101 ? -8.141 16.016 -0.029 1 98.75 101 PHE A O 1
ATOM 782 N N . GLU A 1 102 ? -8.695 16.016 -2.154 1 98.56 102 GLU A N 1
ATOM 783 C CA . GLU A 1 102 ? -9.523 14.82 -2.027 1 98.56 102 GLU A CA 1
ATOM 784 C C . GLU A 1 102 ? -8.828 13.594 -2.619 1 98.56 102 GLU A C 1
ATOM 786 O O . GLU A 1 102 ? -8.523 13.562 -3.812 1 98.56 102 GLU A O 1
ATOM 791 N N . LEU A 1 103 ? -8.469 12.664 -1.827 1 98.88 103 LEU A N 1
ATOM 792 C CA . LEU A 1 103 ? -7.891 11.398 -2.254 1 98.88 103 LEU A CA 1
ATOM 793 C C . LEU A 1 103 ? -8.914 10.266 -2.143 1 98.88 103 LEU A C 1
ATOM 795 O O . LEU A 1 103 ? -9.742 10.258 -1.229 1 98.88 103 LEU A O 1
ATOM 799 N N . SER A 1 104 ? -8.875 9.344 -3.049 1 98.69 104 SER A N 1
ATOM 800 C CA . SER A 1 104 ? -9.883 8.297 -3.035 1 98.69 104 SER A CA 1
ATOM 801 C C . SER A 1 104 ? -9.328 6.98 -3.566 1 98.69 104 SER A C 1
ATOM 803 O O . SER A 1 104 ? -8.352 6.973 -4.32 1 98.69 104 SER A O 1
ATOM 805 N N . GLY A 1 105 ? -10.008 5.902 -3.121 1 98.31 105 GLY A N 1
ATOM 806 C CA . GLY A 1 105 ? -9.688 4.574 -3.617 1 98.31 105 GLY A CA 1
ATOM 807 C C . GLY A 1 105 ? -10.047 4.383 -5.078 1 98.31 105 GLY A C 1
ATOM 808 O O . GLY A 1 105 ? -9.609 3.414 -5.707 1 98.31 105 GLY A O 1
ATOM 809 N N . GLU A 1 106 ? -10.766 5.227 -5.664 1 97.06 106 GLU A N 1
ATOM 810 C CA . GLU A 1 106 ? -11.141 5.145 -7.074 1 97.06 106 GLU A CA 1
ATOM 811 C C . GLU A 1 106 ? -10.031 5.684 -7.973 1 97.06 106 GLU A C 1
ATOM 813 O O . GLU A 1 106 ? -9.727 5.098 -9.016 1 97.06 106 GLU A O 1
ATOM 818 N N . THR A 1 107 ? -9.43 6.797 -7.59 1 97.62 107 THR A N 1
ATOM 819 C CA . THR A 1 107 ? -8.422 7.441 -8.422 1 97.62 107 THR A CA 1
ATOM 820 C C . THR A 1 107 ? -7.023 6.953 -8.055 1 97.62 107 THR A C 1
ATOM 822 O O . THR A 1 107 ? -6.109 6.988 -8.883 1 97.62 107 THR A O 1
ATOM 825 N N . GLN A 1 108 ? -6.828 6.598 -6.797 1 98.56 108 GLN A N 1
ATOM 826 C CA . GLN A 1 108 ? -5.578 6.051 -6.277 1 98.56 108 GLN A CA 1
ATOM 827 C C . GLN A 1 108 ? -4.445 7.066 -6.398 1 98.56 108 GLN A C 1
ATOM 829 O O . GLN A 1 108 ? -3.285 6.691 -6.578 1 98.56 108 GLN A O 1
ATOM 834 N N . ARG A 1 109 ? -4.762 8.383 -6.383 1 98.69 109 ARG A N 1
ATOM 835 C CA . ARG A 1 109 ? -3.717 9.398 -6.414 1 98.69 109 ARG A CA 1
ATOM 836 C C . ARG A 1 109 ? -2.85 9.328 -5.16 1 98.69 109 ARG A C 1
ATOM 838 O O . ARG A 1 109 ? -3.35 9.062 -4.066 1 98.69 109 ARG A O 1
ATOM 845 N N . THR A 1 110 ? -1.594 9.562 -5.344 1 98.94 110 THR A N 1
ATOM 846 C CA . THR A 1 110 ? -0.641 9.547 -4.238 1 98.94 110 THR A CA 1
ATOM 847 C C . THR A 1 110 ? 0.004 10.922 -4.062 1 98.94 110 THR A C 1
ATOM 849 O O . THR A 1 110 ? 0.452 11.531 -5.035 1 98.94 110 THR A O 1
ATOM 852 N N . LEU A 1 111 ? 0.031 11.391 -2.854 1 98.94 111 LEU A N 1
ATOM 853 C CA . LEU A 1 111 ? 0.651 12.672 -2.52 1 98.94 111 LEU A CA 1
ATOM 854 C C . LEU A 1 111 ? 1.99 12.453 -1.823 1 98.94 111 LEU A C 1
ATOM 856 O O . LEU A 1 111 ? 2.076 11.703 -0.851 1 98.94 111 LEU A O 1
ATOM 860 N N . TYR A 1 112 ? 3.066 13.047 -2.363 1 98.94 112 TYR A N 1
ATOM 861 C CA . TYR A 1 112 ? 4.332 13.117 -1.641 1 98.94 112 TYR A CA 1
ATOM 862 C C . TYR A 1 112 ? 4.359 14.328 -0.719 1 98.94 112 TYR A C 1
ATOM 864 O O . TYR A 1 112 ? 4.215 15.469 -1.174 1 98.94 112 TYR A O 1
ATOM 872 N N . VAL A 1 113 ? 4.508 14.141 0.537 1 98.88 113 VAL A N 1
ATOM 873 C CA . VAL A 1 113 ? 4.609 15.172 1.562 1 98.88 113 VAL A CA 1
ATOM 874 C C . VAL A 1 113 ? 6.059 15.297 2.027 1 98.88 113 VAL A C 1
ATOM 876 O O . VAL A 1 113 ? 6.602 14.375 2.639 1 98.88 113 VAL A O 1
ATOM 879 N N . PRO A 1 114 ? 6.723 16.406 1.791 1 98.62 114 PRO A N 1
ATOM 880 C CA . PRO A 1 114 ? 8.125 16.578 2.184 1 98.62 114 PRO A CA 1
ATOM 881 C C . PRO A 1 114 ? 8.32 16.578 3.699 1 98.62 114 PRO A C 1
ATOM 883 O O . PRO A 1 114 ? 7.395 16.922 4.441 1 98.62 114 PRO A O 1
ATOM 886 N N . ALA A 1 115 ? 9.555 16.156 4.105 1 97.94 115 ALA A N 1
ATOM 887 C CA . ALA A 1 115 ? 9.922 16.281 5.516 1 97.94 115 ALA A CA 1
ATOM 888 C C . ALA A 1 115 ? 9.773 17.734 5.984 1 97.94 115 ALA A C 1
ATOM 890 O O . ALA A 1 115 ? 10.125 18.672 5.258 1 97.94 115 ALA A O 1
ATOM 891 N N . GLY A 1 116 ? 9.25 17.891 7.129 1 97.19 116 GLY A N 1
ATOM 892 C CA . GLY A 1 116 ? 9.055 19.219 7.699 1 97.19 116 GLY A CA 1
ATOM 893 C C . GLY A 1 116 ? 7.652 19.75 7.5 1 97.19 116 GLY A C 1
ATOM 894 O O . GLY A 1 116 ? 7.301 20.797 8.047 1 97.19 116 GLY A O 1
ATOM 895 N N . CYS A 1 117 ? 6.848 19.094 6.711 1 98.31 117 CYS A N 1
ATOM 896 C CA . CYS A 1 117 ? 5.445 19.469 6.539 1 98.31 117 CYS A CA 1
ATOM 897 C C . CYS A 1 117 ? 4.555 18.688 7.496 1 98.31 117 CYS A C 1
ATOM 899 O O . CYS A 1 117 ? 4.801 17.516 7.758 1 98.31 117 CYS A O 1
ATOM 901 N N . ALA A 1 118 ? 3.547 19.297 8.055 1 98.31 118 ALA A N 1
ATOM 902 C CA . ALA A 1 118 ? 2.518 18.609 8.836 1 98.31 118 ALA A CA 1
ATOM 903 C C . ALA A 1 118 ? 1.468 17.984 7.918 1 98.31 118 ALA A C 1
ATOM 905 O O . ALA A 1 118 ? 1.22 18.469 6.816 1 98.31 118 ALA A O 1
ATOM 906 N N . HIS A 1 119 ? 0.879 16.969 8.383 1 98.69 119 HIS A N 1
ATOM 907 C CA . HIS A 1 119 ? -0.095 16.234 7.582 1 98.69 119 HIS A CA 1
ATOM 908 C C . HIS A 1 119 ? -1.275 15.781 8.438 1 98.69 119 HIS A C 1
ATOM 910 O O . HIS A 1 119 ? -1.098 15.391 9.594 1 98.69 119 HIS A O 1
ATOM 916 N N . GLY A 1 120 ? -2.422 15.797 7.875 1 98.62 120 GLY A N 1
ATOM 917 C CA . GLY A 1 120 ? -3.627 15.234 8.469 1 98.62 120 GLY A CA 1
ATOM 918 C C . GLY A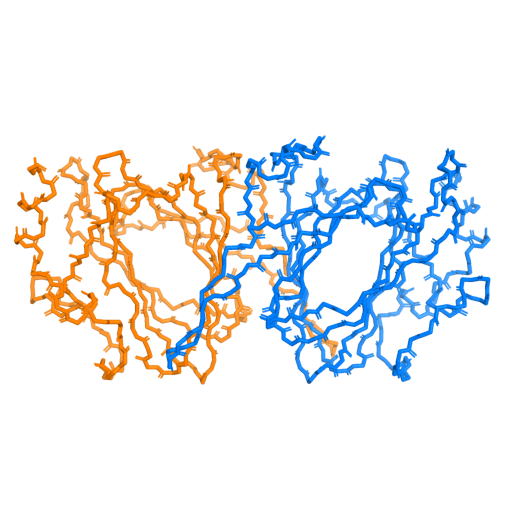 1 120 ? -4.711 14.945 7.445 1 98.62 120 GLY A C 1
ATOM 919 O O . GLY A 1 120 ? -4.578 15.297 6.273 1 98.62 120 GLY A O 1
ATOM 920 N N . PHE A 1 121 ? -5.762 14.25 7.922 1 98.88 121 PHE A N 1
ATOM 921 C CA . PHE A 1 121 ? -6.867 13.984 7.008 1 98.88 121 PHE A CA 1
ATOM 922 C C . PHE A 1 121 ? -8.148 13.703 7.781 1 98.88 121 PHE A C 1
ATOM 924 O O . PHE A 1 121 ? -8.117 13.477 8.992 1 98.88 121 PHE A O 1
ATOM 931 N N . GLN A 1 122 ? -9.227 13.75 7.086 1 98.88 122 GLN A N 1
ATOM 932 C CA . GLN A 1 122 ? -10.547 13.359 7.582 1 98.88 122 GLN A CA 1
ATOM 933 C C . GLN A 1 122 ? -11.195 12.328 6.668 1 98.88 122 GLN A C 1
ATOM 935 O O . GLN A 1 122 ? -11.203 12.492 5.445 1 98.88 122 GLN A O 1
ATOM 940 N N . ALA A 1 123 ? -11.695 11.289 7.277 1 98.81 123 ALA A N 1
ATOM 941 C CA . ALA A 1 123 ? -12.406 10.258 6.523 1 98.81 123 ALA A CA 1
ATOM 942 C C . ALA A 1 123 ? -13.781 10.742 6.078 1 98.81 123 ALA A C 1
ATOM 944 O O . ALA A 1 123 ? -14.562 11.234 6.891 1 98.81 123 ALA A O 1
ATOM 945 N N . LEU A 1 124 ? -14.094 10.539 4.82 1 98.69 124 LEU A N 1
ATOM 946 C CA . LEU A 1 124 ? -15.328 11.094 4.266 1 98.69 124 LEU A CA 1
ATOM 947 C C . LEU A 1 124 ? -16.359 9.992 4.012 1 98.69 124 LEU A C 1
ATOM 949 O O . LEU A 1 124 ? -17.547 10.281 3.84 1 98.69 124 LEU A O 1
ATOM 953 N N . THR A 1 125 ? -15.93 8.773 3.867 1 98.5 125 THR A N 1
ATOM 954 C CA . THR A 1 125 ? -16.812 7.645 3.611 1 98.5 125 THR A CA 1
ATOM 955 C C . THR A 1 125 ? -16.906 6.734 4.832 1 98.5 125 THR A C 1
ATOM 957 O O . THR A 1 125 ? -16.125 6.883 5.777 1 98.5 125 THR A O 1
ATOM 960 N N . ASP A 1 126 ? -17.859 5.781 4.82 1 98 126 ASP A N 1
ATOM 961 C CA . ASP A 1 126 ? -18.078 4.906 5.965 1 98 126 ASP A CA 1
ATOM 962 C C . ASP A 1 126 ? -16.781 4.211 6.383 1 98 126 ASP A C 1
ATOM 964 O O . ASP A 1 126 ? -16.547 3.988 7.574 1 98 126 ASP A O 1
ATOM 968 N N . THR A 1 127 ? -16.031 3.754 5.418 1 98.06 127 THR A N 1
ATOM 969 C CA . THR A 1 127 ? -14.68 3.227 5.602 1 98.06 127 THR A CA 1
ATOM 970 C C . THR A 1 127 ? -13.695 3.91 4.652 1 98.06 127 THR A C 1
ATOM 972 O O . THR A 1 127 ? -13.977 4.059 3.461 1 98.06 127 THR A O 1
ATOM 975 N N . ALA A 1 128 ? -12.625 4.402 5.227 1 98.75 128 ALA A N 1
ATOM 976 C CA . ALA A 1 128 ? -11.539 4.953 4.426 1 98.75 128 ALA A CA 1
ATOM 977 C C . ALA A 1 128 ? -10.195 4.379 4.863 1 98.75 128 ALA A C 1
ATOM 979 O O . ALA A 1 128 ? -9.852 4.406 6.047 1 98.75 128 ALA A O 1
ATOM 980 N N . ASP A 1 129 ? -9.477 3.768 3.959 1 98.94 129 ASP A N 1
ATOM 981 C CA . ASP A 1 129 ? -8.125 3.281 4.207 1 98.94 129 ASP A CA 1
ATOM 982 C C . ASP A 1 129 ? -7.082 4.242 3.641 1 98.94 129 ASP A C 1
ATOM 984 O O . ASP A 1 129 ? -7.078 4.527 2.441 1 98.94 129 ASP A O 1
ATOM 988 N N . THR A 1 130 ? -6.25 4.77 4.488 1 98.88 130 THR A N 1
ATOM 989 C CA . THR A 1 130 ? -5.129 5.613 4.086 1 98.88 130 THR A CA 1
ATOM 990 C C . THR A 1 130 ? -3.814 4.84 4.172 1 98.88 130 THR A C 1
ATOM 992 O O . THR A 1 130 ? -3.453 4.34 5.238 1 98.88 130 THR A O 1
ATOM 995 N N . SER A 1 131 ? -3.102 4.738 3.039 1 98.81 131 SER A N 1
ATOM 996 C CA . SER A 1 131 ? -1.827 4.035 2.955 1 98.81 131 SER A CA 1
ATOM 997 C C . SER A 1 131 ? -0.656 5.012 2.947 1 98.81 131 SER A C 1
ATOM 999 O O . SER A 1 131 ? -0.688 6.02 2.238 1 98.81 131 SER A O 1
ATOM 1001 N N . TYR A 1 132 ? 0.368 4.672 3.742 1 98.38 132 TYR A N 1
ATOM 1002 C CA . TYR A 1 132 ? 1.552 5.512 3.861 1 98.38 132 TYR A CA 1
ATOM 1003 C C . TYR A 1 132 ? 2.812 4.738 3.496 1 98.38 132 TYR A C 1
ATOM 1005 O O . TYR A 1 132 ? 2.949 3.562 3.846 1 98.38 132 TYR A O 1
ATOM 1013 N N . ARG A 1 133 ? 3.734 5.371 2.824 1 98.62 133 ARG A N 1
ATOM 1014 C CA . ARG A 1 133 ? 5.148 5.012 2.791 1 98.62 133 ARG A CA 1
ATOM 1015 C C . ARG A 1 133 ? 6.004 6.098 3.439 1 98.62 133 ARG A C 1
ATOM 1017 O O . ARG A 1 133 ? 5.957 7.258 3.029 1 98.62 133 ARG A O 1
ATOM 1024 N N . ILE A 1 134 ? 6.793 5.73 4.383 1 98.31 134 ILE A N 1
ATOM 1025 C CA . ILE A 1 134 ? 7.457 6.707 5.238 1 98.31 134 ILE A CA 1
ATOM 1026 C C . ILE A 1 134 ? 8.969 6.508 5.168 1 98.31 134 ILE A C 1
ATOM 1028 O O . ILE A 1 134 ? 9.453 5.375 5.172 1 98.31 134 ILE A O 1
ATOM 1032 N N . ASP A 1 135 ? 9.719 7.535 5.195 1 98 135 ASP A N 1
ATOM 1033 C CA . ASP A 1 135 ? 11.148 7.461 4.895 1 98 135 ASP A CA 1
ATOM 1034 C C . ASP A 1 135 ? 11.969 7.34 6.176 1 98 135 ASP A C 1
ATOM 1036 O O . ASP A 1 135 ? 13.203 7.305 6.129 1 98 135 ASP A O 1
ATOM 1040 N N . ARG A 1 136 ? 11.305 7.27 7.367 1 95.81 136 ARG A N 1
ATOM 1041 C CA . ARG A 1 136 ? 12 7.117 8.641 1 95.81 136 ARG A CA 1
ATOM 1042 C C . ARG A 1 136 ? 11.242 6.18 9.57 1 95.81 136 ARG A C 1
ATOM 1044 O O . ARG A 1 136 ? 10.008 6.191 9.602 1 95.81 136 ARG A O 1
ATOM 1051 N N . PRO A 1 137 ? 12.086 5.484 10.352 1 92.69 137 PRO A N 1
ATOM 1052 C CA . PRO A 1 137 ? 11.375 4.703 11.375 1 92.69 137 PRO A CA 1
ATOM 1053 C C . PRO A 1 137 ? 10.641 5.582 12.383 1 92.69 137 PRO A C 1
ATOM 1055 O O . PRO A 1 137 ? 11.07 6.703 12.656 1 92.69 137 PRO A O 1
ATOM 1058 N N . HIS A 1 138 ? 9.648 5.027 12.859 1 88.94 138 HIS A N 1
ATOM 1059 C CA . HIS A 1 138 ? 8.859 5.762 13.844 1 88.94 138 HIS A CA 1
ATOM 1060 C C . HIS A 1 138 ? 9.656 5.996 15.125 1 88.94 138 HIS A C 1
ATOM 1062 O O . HIS A 1 138 ? 10.359 5.102 15.594 1 88.94 138 HIS A O 1
ATOM 1068 N N . ASP A 1 139 ? 9.633 7.148 15.609 1 90.56 139 ASP A N 1
ATOM 1069 C CA . ASP A 1 139 ? 10.18 7.562 16.906 1 90.56 139 ASP A CA 1
ATOM 1070 C C . ASP A 1 139 ? 9.195 8.469 17.641 1 90.56 139 ASP A C 1
ATOM 1072 O O . ASP A 1 139 ? 9.102 9.656 17.359 1 90.56 139 ASP A O 1
ATOM 1076 N N . PRO A 1 140 ? 8.516 7.938 18.641 1 89.5 140 PRO A N 1
ATOM 1077 C CA . PRO A 1 140 ? 7.492 8.711 19.344 1 89.5 140 PRO A CA 1
ATOM 1078 C C . PRO A 1 140 ? 8.055 9.969 20 1 89.5 140 PRO A C 1
ATOM 1080 O O . PRO A 1 140 ? 7.316 10.93 20.219 1 89.5 140 PRO A O 1
ATOM 1083 N N . ALA A 1 141 ? 9.305 9.992 20.297 1 90.75 141 ALA A N 1
ATOM 1084 C CA . ALA A 1 141 ? 9.922 11.133 20.969 1 90.75 141 ALA A CA 1
ATOM 1085 C C . ALA A 1 141 ? 9.945 12.359 20.062 1 90.75 141 ALA A C 1
ATOM 1087 O O . ALA A 1 141 ? 10.117 13.484 20.531 1 90.75 141 ALA A O 1
ATOM 1088 N N . GLU A 1 142 ? 9.742 12.156 18.766 1 93.31 142 GLU A N 1
ATOM 1089 C CA . GLU A 1 142 ? 9.828 13.258 17.797 1 93.31 142 GLU A CA 1
ATOM 1090 C C . GLU A 1 142 ? 8.438 13.695 17.344 1 93.31 142 GLU A C 1
ATOM 1092 O O . GLU A 1 142 ? 8.312 14.633 16.547 1 93.31 142 GLU A O 1
ATOM 1097 N N . ASP A 1 143 ? 7.434 13.102 17.906 1 93.44 143 ASP A N 1
ATOM 1098 C CA . ASP A 1 143 ? 6.078 13.352 17.438 1 93.44 143 ASP A CA 1
ATOM 1099 C C . ASP A 1 143 ? 5.609 14.75 17.828 1 93.44 143 ASP A C 1
ATOM 1101 O O . ASP A 1 143 ? 5.73 15.141 18.984 1 93.44 143 ASP A O 1
ATOM 1105 N N . VAL A 1 144 ? 5.145 15.492 16.875 1 94.69 144 VAL A N 1
ATOM 1106 C CA . VAL A 1 144 ? 4.535 16.797 17.094 1 94.69 144 VAL A CA 1
ATOM 1107 C C . VAL A 1 144 ? 3.092 16.781 16.594 1 94.69 144 VAL A C 1
ATOM 1109 O O . VAL A 1 144 ? 2.816 16.312 15.492 1 94.69 144 VAL A O 1
ATOM 1112 N N . THR A 1 145 ? 2.207 17.219 17.422 1 96.69 145 THR A N 1
ATOM 1113 C CA . THR A 1 145 ? 0.801 17.328 17.047 1 96.69 145 THR A CA 1
ATOM 1114 C C . THR A 1 145 ? 0.34 18.781 17.109 1 96.69 145 THR A C 1
ATOM 1116 O O . THR A 1 145 ? 0.726 19.531 18.016 1 96.69 145 THR A O 1
ATOM 1119 N N . ILE A 1 146 ? -0.445 19.141 16.156 1 97.69 146 ILE A N 1
ATOM 1120 C CA . ILE A 1 146 ? -0.974 20.5 16.047 1 97.69 146 ILE A CA 1
ATOM 1121 C C . ILE A 1 146 ? -2.5 20.453 16.016 1 97.69 146 ILE A C 1
ATOM 1123 O O . ILE A 1 146 ? -3.094 19.594 15.383 1 97.69 146 ILE A O 1
ATOM 1127 N N . ALA A 1 147 ? -3.123 21.391 16.672 1 97.56 147 ALA A N 1
ATOM 1128 C CA . ALA A 1 147 ? -4.578 21.438 16.75 1 97.56 147 ALA A CA 1
ATOM 1129 C C . ALA A 1 147 ? -5.203 21.516 15.352 1 97.56 147 ALA A C 1
ATOM 1131 O O . ALA A 1 147 ? -4.859 22.391 14.555 1 97.56 147 ALA A O 1
ATOM 1132 N N . PHE A 1 148 ? -6.199 20.625 15.109 1 97.06 148 PHE A N 1
ATOM 1133 C CA . PHE A 1 148 ? -6.855 20.547 13.812 1 97.06 148 PHE A CA 1
ATOM 1134 C C . PHE A 1 148 ? -7.633 21.828 13.523 1 97.06 148 PHE A C 1
ATOM 1136 O O . PHE A 1 148 ? -7.855 22.172 12.359 1 97.06 148 PHE A O 1
ATOM 1143 N N . ASP A 1 149 ? -8.047 22.5 14.539 1 96.19 149 ASP A N 1
ATOM 1144 C CA . ASP A 1 149 ? -8.914 23.672 14.383 1 96.19 149 ASP A CA 1
ATOM 1145 C C . ASP A 1 149 ? -8.148 24.969 14.672 1 96.19 149 ASP A C 1
ATOM 1147 O O . ASP A 1 149 ? -8.734 25.953 15.125 1 96.19 149 ASP A O 1
ATOM 1151 N N . ASP A 1 150 ? -6.82 24.906 14.5 1 97.25 150 ASP A N 1
ATOM 1152 C CA . ASP A 1 150 ? -6.027 26.109 14.672 1 97.25 150 ASP A CA 1
ATOM 1153 C C . ASP A 1 150 ? -6.562 27.25 13.797 1 97.25 150 ASP A C 1
ATOM 1155 O O . ASP A 1 150 ? -6.676 27.094 12.578 1 97.25 150 ASP A O 1
ATOM 1159 N N . PRO A 1 151 ? -6.895 28.391 14.359 1 95.88 151 PRO A N 1
ATOM 1160 C CA . PRO A 1 151 ? -7.512 29.484 13.594 1 95.88 151 PRO A CA 1
ATOM 1161 C C . PRO A 1 151 ? -6.562 30.078 12.562 1 95.88 151 PRO A C 1
ATOM 1163 O O . PRO A 1 151 ? -7.012 30.594 11.531 1 95.88 151 PRO A O 1
ATOM 1166 N N . GLU A 1 152 ? -5.281 30.016 12.805 1 94.69 152 GLU A N 1
ATOM 1167 C CA . GLU A 1 152 ? -4.316 30.547 11.852 1 94.69 152 GLU A CA 1
ATOM 1168 C C . GLU A 1 152 ? -4.297 29.719 10.562 1 94.69 152 GLU A C 1
ATOM 1170 O O . GLU A 1 152 ? -4.141 30.266 9.477 1 94.69 152 GLU A O 1
ATOM 1175 N N . LEU A 1 153 ? -4.383 28.422 10.719 1 96.75 153 LEU A N 1
ATOM 1176 C CA . LEU A 1 153 ? -4.379 27.547 9.547 1 96.75 153 LEU A CA 1
ATOM 1177 C C . LEU A 1 153 ? -5.738 27.562 8.859 1 96.75 153 LEU A C 1
ATOM 1179 O O . LEU A 1 153 ? -5.82 27.391 7.641 1 96.75 153 LEU A O 1
ATOM 1183 N N . ALA A 1 154 ? -6.797 27.703 9.641 1 96.75 154 ALA A N 1
ATOM 1184 C CA . ALA A 1 154 ? -8.164 27.844 9.156 1 96.75 154 ALA A CA 1
ATOM 1185 C C . ALA A 1 154 ? -8.5 26.766 8.133 1 96.75 154 ALA A C 1
ATOM 1187 O O . ALA A 1 154 ? -8.992 27.062 7.043 1 96.75 154 ALA A O 1
ATOM 1188 N N . ILE A 1 155 ? -8.156 25.531 8.43 1 97.81 155 ILE A N 1
ATOM 1189 C CA . ILE A 1 155 ? -8.406 24.406 7.531 1 97.81 155 ILE A CA 1
ATOM 1190 C C . ILE A 1 155 ? -9.906 24.172 7.387 1 97.81 155 ILE A C 1
ATOM 1192 O O . ILE A 1 155 ? -10.625 24.094 8.383 1 97.81 155 ILE A O 1
ATOM 1196 N N . PRO A 1 156 ? -10.453 24.062 6.176 1 97.88 156 PRO A N 1
ATOM 1197 C CA . PRO A 1 156 ? -11.891 23.891 5.945 1 97.88 156 PRO A CA 1
ATOM 1198 C C . PRO A 1 156 ? -12.328 22.422 5.965 1 97.88 156 PRO A C 1
ATOM 1200 O O . PRO A 1 156 ? -12.797 21.906 4.953 1 97.88 156 PRO A O 1
ATOM 1203 N N . TRP A 1 157 ? -12.242 21.781 7.094 1 98.12 157 TRP A N 1
ATOM 1204 C CA . TRP A 1 157 ? -12.68 20.391 7.223 1 98.12 157 TRP A CA 1
ATOM 1205 C C . TRP A 1 157 ? -14.133 20.234 6.785 1 98.12 157 TRP A C 1
ATOM 1207 O O . TRP A 1 157 ? -15.008 20.984 7.234 1 98.12 157 TRP A O 1
ATOM 1217 N N . PRO A 1 158 ? -14.383 19.234 5.984 1 98.19 158 PRO A N 1
ATOM 1218 C CA . PRO A 1 158 ? -15.711 19.141 5.367 1 98.19 158 PRO A CA 1
ATOM 1219 C C . PRO A 1 158 ? -16.766 18.625 6.332 1 98.19 158 PRO A C 1
ATOM 1221 O O . PRO A 1 158 ? -17.969 18.891 6.141 1 98.19 158 PRO A O 1
ATOM 1224 N N . LEU A 1 159 ? -16.406 17.859 7.32 1 97.62 159 LEU A N 1
ATOM 1225 C CA . LEU A 1 159 ? -17.344 17.281 8.281 1 97.62 159 LEU A CA 1
ATOM 1226 C C . LEU A 1 159 ? -17.031 17.766 9.695 1 97.62 159 LEU A C 1
ATOM 1228 O O . LEU A 1 159 ? -15.914 18.203 9.977 1 97.62 159 LEU A O 1
ATOM 1232 N N . PRO A 1 160 ? -18.062 17.672 10.617 1 95.25 160 PRO A N 1
ATOM 1233 C CA . PRO A 1 160 ? -17.734 17.938 12.023 1 95.25 160 PRO A CA 1
ATOM 1234 C C . PRO A 1 160 ? -16.656 17 12.562 1 95.25 160 PRO A C 1
ATOM 1236 O O . PRO A 1 160 ? -16.641 15.82 12.242 1 95.25 160 PRO A O 1
ATOM 1239 N N . ALA A 1 161 ? -15.773 17.594 13.289 1 90.25 161 ALA A N 1
ATOM 1240 C CA . ALA A 1 161 ? -14.695 16.812 13.883 1 90.25 161 ALA A CA 1
ATOM 1241 C C . ALA A 1 161 ? -15.172 16.125 15.156 1 90.25 161 ALA A C 1
ATOM 1243 O O . ALA A 1 161 ? -14.852 16.562 16.266 1 90.25 161 ALA A O 1
ATOM 1244 N N . THR A 1 162 ? -15.805 15.008 15.102 1 86.56 162 THR A N 1
ATOM 1245 C CA . THR A 1 162 ? -16.453 14.406 16.266 1 86.56 162 THR A CA 1
ATOM 1246 C C . THR A 1 162 ? -15.68 13.188 16.75 1 86.56 162 THR A C 1
ATOM 1248 O O . THR A 1 162 ? -15.922 12.68 17.844 1 86.56 162 THR A O 1
ATOM 1251 N N . SER A 1 163 ? -14.766 12.648 15.961 1 94 163 SER A N 1
ATOM 1252 C CA . SER A 1 163 ? -13.992 11.461 16.328 1 94 163 SER A CA 1
ATOM 1253 C C . SER A 1 163 ? -12.516 11.648 16.016 1 94 163 SER A C 1
ATOM 1255 O O . SER A 1 163 ? -12.133 11.812 14.859 1 94 163 SER A O 1
ATOM 1257 N N . MET A 1 164 ? -11.703 11.648 17.031 1 96.69 164 MET A N 1
ATOM 1258 C CA . MET A 1 164 ? -10.25 11.766 16.953 1 96.69 164 MET A CA 1
ATOM 1259 C C . MET A 1 164 ? -9.578 11.18 18.188 1 96.69 164 MET A C 1
ATOM 1261 O O . MET A 1 164 ? -10.258 10.844 19.156 1 96.69 164 MET A O 1
ATOM 1265 N N . SER A 1 165 ? -8.359 10.961 18.141 1 95.5 165 SER A N 1
ATOM 1266 C CA . SER A 1 165 ? -7.625 10.477 19.297 1 95.5 165 SER A CA 1
ATOM 1267 C C . SER A 1 165 ? -7.559 11.539 20.391 1 95.5 165 SER A C 1
ATOM 1269 O O . SER A 1 165 ? -7.695 12.734 20.109 1 95.5 165 SER A O 1
ATOM 1271 N N . PRO A 1 166 ? -7.316 11.102 21.672 1 95 166 PRO A N 1
ATOM 1272 C CA . PRO A 1 166 ? -7.102 12.086 22.734 1 95 166 PRO A CA 1
ATOM 1273 C C . PRO A 1 166 ? -5.949 13.039 22.422 1 95 166 PRO A C 1
ATOM 1275 O O . PRO A 1 166 ? -6.047 14.234 22.703 1 95 166 PRO A O 1
ATOM 1278 N N . ARG A 1 167 ? -4.922 12.57 21.859 1 94.06 167 ARG A N 1
ATOM 1279 C CA . ARG A 1 167 ? -3.766 13.391 21.531 1 94.06 167 ARG A CA 1
ATOM 1280 C C . ARG A 1 167 ? -4.145 14.477 20.531 1 94.06 167 ARG A C 1
ATOM 1282 O O . ARG A 1 167 ? -3.717 15.625 20.656 1 94.06 167 ARG A O 1
ATOM 1289 N N . ASP A 1 168 ? -4.883 14.117 19.547 1 96.56 168 ASP A N 1
ATOM 1290 C CA . ASP A 1 168 ? -5.316 15.078 18.531 1 96.56 168 ASP A CA 1
ATOM 1291 C C . ASP A 1 168 ? -6.305 16.078 19.125 1 96.56 168 ASP A C 1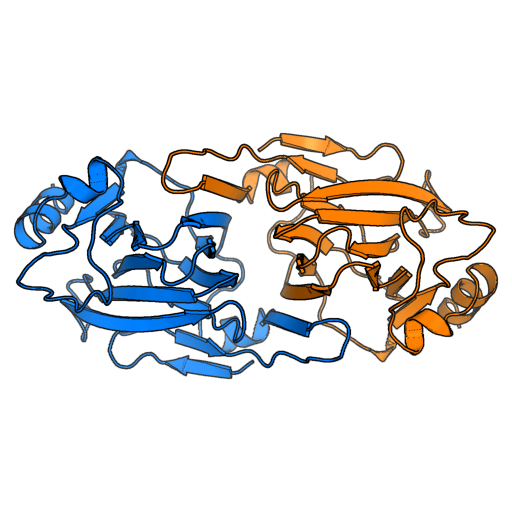
ATOM 1293 O O . ASP A 1 168 ? -6.285 17.266 18.766 1 96.56 168 ASP A O 1
ATOM 1297 N N . ARG A 1 169 ? -7.148 15.609 19.969 1 95.38 169 ARG A N 1
ATOM 1298 C CA . ARG A 1 169 ? -8.156 16.469 20.594 1 95.38 169 ARG A CA 1
ATOM 1299 C C . ARG A 1 169 ? -7.504 17.516 21.484 1 95.38 169 ARG A C 1
ATOM 1301 O O . ARG A 1 169 ? -7.988 18.656 21.562 1 95.38 169 ARG A O 1
ATOM 1308 N N . GLU A 1 170 ? -6.438 17.188 22.094 1 95.62 170 GLU A N 1
ATOM 1309 C CA . GLU A 1 170 ? -5.789 18.062 23.062 1 95.62 170 GLU A CA 1
ATOM 1310 C C . GLU A 1 170 ? -4.562 18.734 22.469 1 95.62 170 GLU A C 1
ATOM 1312 O O . GLU A 1 170 ? -3.762 19.328 23.188 1 95.62 170 GLU A O 1
ATOM 1317 N N . ALA A 1 171 ? -4.395 18.625 21.234 1 96.88 171 ALA A N 1
ATOM 1318 C CA . ALA A 1 171 ? -3.195 19.141 20.578 1 96.88 171 ALA A CA 1
ATOM 1319 C C . ALA A 1 171 ? -3.084 20.656 20.75 1 96.88 171 ALA A C 1
ATOM 1321 O O . ALA A 1 171 ? -4.09 21.359 20.703 1 96.88 171 ALA A O 1
ATOM 1322 N N . PRO A 1 172 ? -1.887 21.172 20.969 1 96.94 172 PRO A N 1
ATOM 1323 C CA . PRO A 1 172 ? -1.68 22.609 21.078 1 96.94 172 PRO A CA 1
ATOM 1324 C C . PRO A 1 172 ? -1.9 23.344 19.75 1 96.94 172 PRO A C 1
ATOM 1326 O O . PRO A 1 172 ? -1.825 22.719 18.688 1 96.94 172 PRO A O 1
ATOM 1329 N N . ARG A 1 173 ? -2.129 24.625 19.859 1 96.56 173 ARG A N 1
ATOM 1330 C CA . ARG A 1 173 ? -2.201 25.453 18.672 1 96.56 173 ARG A CA 1
ATOM 1331 C C . ARG A 1 173 ? -0.838 25.562 18 1 96.56 173 ARG A C 1
ATOM 1333 O O . ARG A 1 173 ? 0.19 25.266 18.609 1 96.56 173 ARG A O 1
ATOM 1340 N N . LEU A 1 174 ? -0.88 26.016 16.766 1 95.88 174 LEU A N 1
ATOM 1341 C CA . LEU A 1 174 ? 0.299 26.031 15.898 1 95.88 174 LEU A CA 1
ATOM 1342 C C . LEU A 1 174 ? 1.452 26.766 16.578 1 95.88 174 LEU A C 1
ATOM 1344 O O . LEU A 1 174 ? 2.566 26.25 16.656 1 95.88 174 LEU A O 1
ATOM 1348 N N . ALA A 1 175 ? 1.251 27.953 17.094 1 92.81 175 ALA A N 1
ATOM 1349 C CA . ALA A 1 175 ? 2.293 28.766 17.719 1 92.81 175 ALA A CA 1
ATOM 1350 C C . ALA A 1 175 ? 2.947 28.031 18.875 1 92.81 175 ALA A C 1
ATOM 1352 O O . ALA A 1 175 ? 4.172 28.031 19.016 1 92.81 175 ALA A O 1
ATOM 1353 N N . GLU A 1 176 ? 2.125 27.438 19.688 1 93.62 176 GLU A N 1
ATOM 1354 C CA . GLU A 1 176 ? 2.615 26.703 20.844 1 93.62 176 GLU A CA 1
ATOM 1355 C C . GLU A 1 176 ? 3.355 25.438 20.422 1 93.62 176 GLU A C 1
ATOM 1357 O O . GLU A 1 176 ? 4.387 25.094 21 1 93.62 176 GLU A O 1
ATOM 1362 N N . ALA A 1 177 ? 2.852 24.734 19.422 1 92.44 177 ALA A N 1
ATOM 1363 C CA . ALA A 1 177 ? 3.459 23.5 18.938 1 92.44 177 ALA A CA 1
ATOM 1364 C C . ALA A 1 177 ? 4.855 23.766 18.391 1 92.44 177 ALA A C 1
ATOM 1366 O O . ALA A 1 177 ? 5.781 22.984 18.625 1 92.44 177 ALA A O 1
ATOM 1367 N N . LEU A 1 178 ? 4.984 24.859 17.641 1 88.56 178 LEU A N 1
ATOM 1368 C CA . LEU A 1 178 ? 6.27 25.188 17.031 1 88.56 178 LEU A CA 1
ATOM 1369 C C . LEU A 1 178 ? 7.289 25.578 18.094 1 88.56 178 LEU A C 1
ATOM 1371 O O . LEU A 1 178 ? 8.477 25.281 17.953 1 88.56 178 LEU A O 1
ATOM 1375 N N . LYS A 1 179 ? 6.855 26.203 19.125 1 87.19 179 LYS A N 1
ATOM 1376 C CA . LYS A 1 179 ? 7.738 26.562 20.234 1 87.19 179 LYS A CA 1
ATOM 1377 C C . LYS A 1 179 ? 8.242 25.312 20.953 1 87.19 179 LYS A C 1
ATOM 1379 O O . LYS A 1 179 ? 9.414 25.25 21.344 1 87.19 179 LYS A O 1
ATOM 1384 N N . GLN A 1 180 ? 7.391 24.375 21.109 1 83.19 180 GLN A N 1
ATOM 1385 C CA . GLN A 1 180 ? 7.723 23.141 21.812 1 83.19 180 GLN A CA 1
ATOM 1386 C C . GLN A 1 180 ? 8.68 22.281 20.984 1 83.19 180 GLN A C 1
ATOM 1388 O O . GLN A 1 180 ? 9.5 21.547 21.531 1 83.19 180 GLN A O 1
ATOM 1393 N N . ALA A 1 181 ? 8.516 22.375 19.719 1 78.38 181 ALA A N 1
ATOM 1394 C CA . ALA A 1 181 ? 9.336 21.562 18.828 1 78.38 181 ALA A CA 1
ATOM 1395 C C . ALA A 1 181 ? 10.766 22.094 18.766 1 78.38 181 ALA A C 1
ATOM 1397 O O . ALA A 1 181 ? 11.688 21.344 18.422 1 78.38 181 ALA A O 1
ATOM 1398 N N . GLU A 1 182 ? 10.969 23.344 18.938 1 71.19 182 GLU A N 1
ATOM 1399 C CA . GLU A 1 182 ? 12.289 23.969 18.922 1 71.19 182 GLU A CA 1
ATOM 1400 C C . GLU A 1 182 ? 13.055 23.672 20.203 1 71.19 182 GLU A C 1
ATOM 1402 O O . GLU A 1 182 ? 14.281 23.797 20.25 1 71.19 182 GLU A O 1
ATOM 1407 N N . LYS A 1 183 ? 12.266 23.266 21.312 1 64.75 183 LYS A N 1
ATOM 1408 C CA . LYS A 1 183 ? 12.945 22.984 22.578 1 64.75 183 LYS A CA 1
ATOM 1409 C C . LYS A 1 183 ? 13.555 21.594 22.578 1 64.75 183 LYS A C 1
ATOM 1411 O O . LYS A 1 183 ? 12.938 20.625 22.094 1 64.75 183 LYS A O 1
ATOM 1416 N N . MET B 1 1 ? 6.078 -6.684 13.82 1 95.62 1 MET B N 1
ATOM 1417 C CA . MET B 1 1 ? 5.871 -7.523 12.648 1 95.62 1 MET B CA 1
ATOM 1418 C C . MET B 1 1 ? 6.758 -8.766 12.703 1 95.62 1 MET B C 1
ATOM 1420 O O . MET B 1 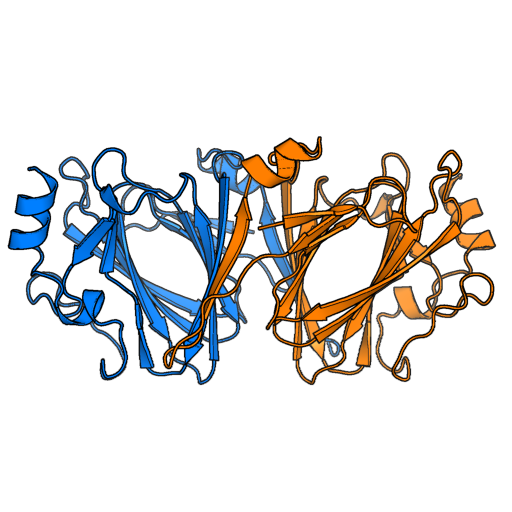1 ? 7.953 -8.664 12.984 1 95.62 1 MET B O 1
ATOM 1424 N N . LYS B 1 2 ? 6.172 -9.898 12.523 1 97.19 2 LYS B N 1
ATOM 1425 C CA . LYS B 1 2 ? 6.895 -11.164 12.531 1 97.19 2 LYS B CA 1
ATOM 1426 C C . LYS B 1 2 ? 6.996 -11.75 11.125 1 97.19 2 LYS B C 1
ATOM 1428 O O . LYS B 1 2 ? 6.035 -11.703 10.359 1 97.19 2 LYS B O 1
ATOM 1433 N N . ALA B 1 3 ? 8.203 -12.25 10.789 1 98.44 3 ALA B N 1
ATOM 1434 C CA . ALA B 1 3 ? 8.406 -12.945 9.523 1 98.44 3 ALA B CA 1
ATOM 1435 C C . ALA B 1 3 ? 8.547 -14.453 9.734 1 98.44 3 ALA B C 1
ATOM 1437 O O . ALA B 1 3 ? 9.359 -14.891 10.555 1 98.44 3 ALA B O 1
ATOM 1438 N N . THR B 1 4 ? 7.766 -15.219 9.055 1 98.44 4 THR B N 1
ATOM 1439 C CA . THR B 1 4 ? 7.828 -16.672 9.18 1 98.44 4 THR B CA 1
ATOM 1440 C C . THR B 1 4 ? 7.988 -17.312 7.805 1 98.44 4 THR B C 1
ATOM 1442 O O . THR B 1 4 ? 7.355 -16.906 6.836 1 98.44 4 THR B O 1
ATOM 1445 N N . GLU B 1 5 ? 8.781 -18.328 7.711 1 98.56 5 GLU B N 1
ATOM 1446 C CA . GLU B 1 5 ? 8.953 -19.062 6.461 1 98.56 5 GLU B CA 1
ATOM 1447 C C . GLU B 1 5 ? 7.688 -19.828 6.09 1 98.56 5 GLU B C 1
ATOM 1449 O O . GLU B 1 5 ? 6.922 -20.234 6.965 1 98.56 5 GLU B O 1
ATOM 1454 N N . VAL B 1 6 ? 7.469 -19.938 4.801 1 98.69 6 VAL B N 1
ATOM 1455 C CA . VAL B 1 6 ? 6.406 -20.781 4.27 1 98.69 6 VAL B CA 1
ATOM 1456 C C . VAL B 1 6 ? 6.969 -22.156 3.898 1 98.69 6 VAL B C 1
ATOM 1458 O O . VAL B 1 6 ? 7.648 -22.297 2.879 1 98.69 6 VAL B O 1
ATOM 1461 N N . PRO B 1 7 ? 6.699 -23.156 4.641 1 98.19 7 PRO B N 1
ATOM 1462 C CA . PRO B 1 7 ? 7.371 -24.438 4.453 1 98.19 7 PRO B CA 1
ATOM 1463 C C . PRO B 1 7 ? 7.113 -25.047 3.072 1 98.19 7 PRO B C 1
ATOM 1465 O O . PRO B 1 7 ? 7.973 -25.734 2.531 1 98.19 7 PRO B O 1
ATOM 1468 N N . GLU B 1 8 ? 6.008 -24.781 2.551 1 98.56 8 GLU B N 1
ATOM 1469 C CA . GLU B 1 8 ? 5.594 -25.406 1.297 1 98.56 8 GLU B CA 1
ATOM 1470 C C . GLU B 1 8 ? 6.312 -24.781 0.104 1 98.56 8 GLU B C 1
ATOM 1472 O O . GLU B 1 8 ? 6.352 -25.359 -0.98 1 98.56 8 GLU B O 1
ATOM 1477 N N . ILE B 1 9 ? 6.777 -23.578 0.234 1 98.81 9 ILE B N 1
ATOM 1478 C CA . ILE B 1 9 ? 7.422 -22.828 -0.841 1 98.81 9 ILE B CA 1
ATOM 1479 C C . ILE B 1 9 ? 8.781 -22.312 -0.368 1 98.81 9 ILE B C 1
ATOM 1481 O O . ILE B 1 9 ? 8.859 -21.297 0.337 1 98.81 9 ILE B O 1
ATOM 1485 N N . SER B 1 10 ? 9.852 -22.906 -0.847 1 98.75 10 SER B N 1
ATOM 1486 C CA . SER B 1 10 ? 11.195 -22.5 -0.447 1 98.75 10 SER B CA 1
ATOM 1487 C C . SER B 1 10 ? 11.438 -21.031 -0.745 1 98.75 10 SER B C 1
ATOM 1489 O O . SER B 1 10 ? 11.203 -20.562 -1.864 1 98.75 10 SER B O 1
ATOM 1491 N N . GLY B 1 11 ? 11.836 -20.266 0.29 1 98.62 11 GLY B N 1
ATOM 1492 C CA . GLY B 1 11 ? 12.195 -18.875 0.097 1 98.62 11 GLY B CA 1
ATOM 1493 C C . GLY B 1 11 ? 11.023 -17.922 0.261 1 98.62 11 GLY B C 1
ATOM 1494 O O . GLY B 1 11 ? 11.188 -16.703 0.222 1 98.62 11 GLY B O 1
ATOM 1495 N N . ALA B 1 12 ? 9.812 -18.438 0.402 1 98.88 12 ALA B N 1
ATOM 1496 C CA . ALA B 1 12 ? 8.648 -17.594 0.65 1 98.88 12 ALA B CA 1
ATOM 1497 C C . ALA B 1 12 ? 8.523 -17.25 2.133 1 98.88 12 ALA B C 1
ATOM 1499 O O . ALA B 1 12 ? 8.914 -18.047 2.992 1 98.88 12 ALA B O 1
ATOM 1500 N N . PHE B 1 13 ? 8.023 -16.141 2.438 1 98.94 13 PHE B N 1
ATOM 1501 C CA . PHE B 1 13 ? 7.855 -15.68 3.809 1 98.94 13 PHE B CA 1
ATOM 1502 C C . PHE B 1 13 ? 6.469 -15.078 4.008 1 98.94 13 PHE B C 1
ATOM 1504 O O . PHE B 1 13 ? 5.914 -14.469 3.092 1 98.94 13 PHE B O 1
ATOM 1511 N N . LEU B 1 14 ? 5.934 -15.273 5.125 1 98.81 14 LEU B N 1
ATOM 1512 C CA . LEU B 1 14 ? 4.746 -14.57 5.598 1 98.81 14 LEU B CA 1
ATOM 1513 C C . LEU B 1 14 ? 5.113 -13.516 6.637 1 98.81 14 LEU B C 1
ATOM 1515 O O . LEU B 1 14 ? 5.742 -13.836 7.648 1 98.81 14 LEU B O 1
ATOM 1519 N N . PHE B 1 15 ? 4.836 -12.273 6.363 1 98.88 15 PHE B N 1
ATOM 1520 C CA . PHE B 1 15 ? 5.012 -11.18 7.309 1 98.88 15 PHE B CA 1
ATOM 1521 C C . PHE B 1 15 ? 3.703 -10.859 8.023 1 98.88 15 PHE B C 1
ATOM 1523 O O . PHE B 1 15 ? 2.693 -10.562 7.375 1 98.88 15 PHE B O 1
ATOM 1530 N N . GLU B 1 16 ? 3.709 -10.883 9.297 1 98.56 16 GLU B N 1
ATOM 1531 C CA . GLU B 1 16 ? 2.494 -10.703 10.094 1 98.56 16 GLU B CA 1
ATOM 1532 C C . GLU B 1 16 ? 2.604 -9.484 11 1 98.56 16 GLU B C 1
ATOM 1534 O O . GLU B 1 16 ? 3.258 -9.539 12.047 1 98.56 16 GLU B O 1
ATOM 1539 N N . PRO B 1 17 ? 1.859 -8.461 10.602 1 98.06 17 PRO B N 1
ATOM 1540 C CA . PRO B 1 17 ? 1.853 -7.277 11.461 1 98.06 17 PRO B CA 1
ATOM 1541 C C . PRO B 1 17 ? 0.866 -7.395 12.617 1 98.06 17 PRO B C 1
ATOM 1543 O O . PRO B 1 17 ? 0.238 -8.438 12.797 1 98.06 17 PRO B O 1
ATOM 1546 N N . THR B 1 18 ? 0.918 -6.41 13.453 1 94.5 18 THR B N 1
ATOM 1547 C CA . THR B 1 18 ? -0.036 -6.309 14.555 1 94.5 18 THR B CA 1
ATOM 1548 C C . THR B 1 18 ? -0.886 -5.051 14.414 1 94.5 18 THR B C 1
ATOM 1550 O O . THR B 1 18 ? -0.483 -3.973 14.859 1 94.5 18 THR B O 1
ATOM 1553 N N . PRO B 1 19 ? -2.064 -5.23 13.867 1 96.69 19 PRO B N 1
ATOM 1554 C CA . PRO B 1 19 ? -2.953 -4.066 13.812 1 96.69 19 PRO B CA 1
ATOM 1555 C C . PRO B 1 19 ? -3.373 -3.572 15.188 1 96.69 19 PRO B C 1
ATOM 1557 O O . PRO B 1 19 ? -3.619 -4.379 16.094 1 96.69 19 PRO B O 1
ATOM 1560 N N . TYR B 1 20 ? -3.377 -2.27 15.43 1 96.81 20 TYR B N 1
ATOM 1561 C CA . TYR B 1 20 ? -3.926 -1.622 16.609 1 96.81 20 TYR B CA 1
ATOM 1562 C C . TYR B 1 20 ? -5.293 -1.016 16.328 1 96.81 20 TYR B C 1
ATOM 1564 O O . TYR B 1 20 ? -5.414 -0.113 15.492 1 96.81 20 TYR B O 1
ATOM 1572 N N . ALA B 1 21 ? -6.289 -1.464 17.031 1 96.5 21 ALA B N 1
ATOM 1573 C CA . ALA B 1 21 ? -7.652 -1.034 16.734 1 96.5 21 ALA B CA 1
ATOM 1574 C C . ALA B 1 21 ? -8.242 -0.236 17.891 1 96.5 21 ALA B C 1
ATOM 1576 O O . ALA B 1 21 ? -7.898 -0.469 19.062 1 96.5 21 ALA B O 1
ATOM 1577 N N . ASP B 1 22 ? -9.078 0.755 17.609 1 95.5 22 ASP B N 1
ATOM 1578 C CA . ASP B 1 22 ? -9.953 1.474 18.531 1 95.5 22 ASP B CA 1
ATOM 1579 C C . ASP B 1 22 ? -11.234 1.918 17.828 1 95.5 22 ASP B C 1
ATOM 1581 O O . ASP B 1 22 ? -11.594 1.395 16.781 1 95.5 22 ASP B O 1
ATOM 1585 N N . GLU B 1 23 ? -12.016 2.779 18.438 1 95 23 GLU B N 1
ATOM 1586 C CA . GLU B 1 23 ? -13.328 3.162 17.922 1 95 23 GLU B CA 1
ATOM 1587 C C . GLU B 1 23 ? -13.203 3.898 16.594 1 95 23 GLU B C 1
ATOM 1589 O O . GLU B 1 23 ? -14.172 3.998 15.836 1 95 23 GLU B O 1
ATOM 1594 N N . ARG B 1 24 ? -12.133 4.395 16.281 1 96.75 24 ARG B N 1
ATOM 1595 C CA . ARG B 1 24 ? -11.906 5.16 15.055 1 96.75 24 ARG B CA 1
ATOM 1596 C C . ARG B 1 24 ? -11.641 4.234 13.867 1 96.75 24 ARG B C 1
ATOM 1598 O O . ARG B 1 24 ? -11.766 4.645 12.711 1 96.75 24 ARG B O 1
ATOM 1605 N N . GLY B 1 25 ? -11.219 2.957 14.102 1 97 25 GLY B N 1
ATOM 1606 C CA . GLY B 1 25 ? -10.742 1.99 13.117 1 97 25 GLY B CA 1
ATOM 1607 C C . GLY B 1 25 ? -9.508 1.233 13.578 1 97 25 GLY B C 1
ATOM 1608 O O . GLY B 1 25 ? -9.516 0.611 14.641 1 97 25 GLY B O 1
ATOM 1609 N N . PHE B 1 26 ? -8.422 1.335 12.664 1 97.69 26 PHE B N 1
ATOM 1610 C CA . PHE B 1 26 ? -7.184 0.708 13.125 1 97.69 26 PHE B CA 1
ATOM 1611 C C . PHE B 1 26 ? -5.977 1.316 12.422 1 97.69 26 PHE B C 1
ATOM 1613 O O . PHE B 1 26 ? -6.125 2.094 11.477 1 97.69 26 PHE B O 1
ATOM 1620 N N . PHE B 1 27 ? -4.938 1.094 12.969 1 97.38 27 PHE B N 1
ATOM 1621 C CA . PHE B 1 27 ? -3.633 1.398 12.391 1 97.38 27 PHE B CA 1
ATOM 1622 C C . PHE B 1 27 ? -2.756 0.152 12.352 1 97.38 27 PHE B C 1
ATOM 1624 O O . PHE B 1 27 ? -2.768 -0.654 13.281 1 97.38 27 PHE B O 1
ATOM 1631 N N . CYS B 1 28 ? -1.994 0.016 11.227 1 98.19 28 CYS B N 1
ATOM 1632 C CA . CYS B 1 28 ? -1.18 -1.184 11.07 1 98.19 28 CYS B CA 1
ATOM 1633 C C . CYS B 1 28 ? 0.087 -0.882 10.281 1 98.19 28 CYS B C 1
ATOM 1635 O O . CYS B 1 28 ? 0.02 -0.344 9.172 1 98.19 28 CYS B O 1
ATOM 1637 N N . ARG B 1 29 ? 1.227 -1.177 10.867 1 97.88 29 ARG B N 1
ATOM 1638 C CA . ARG B 1 29 ? 2.453 -1.182 10.078 1 97.88 29 ARG B CA 1
ATOM 1639 C C . ARG B 1 29 ? 2.498 -2.387 9.141 1 97.88 29 ARG B C 1
ATOM 1641 O O . ARG B 1 29 ? 2.451 -3.533 9.594 1 97.88 29 ARG B O 1
ATOM 1648 N N . THR B 1 30 ? 2.609 -2.139 7.832 1 98.31 30 THR B N 1
ATOM 1649 C CA . THR B 1 30 ? 2.43 -3.213 6.863 1 98.31 30 THR B CA 1
ATOM 1650 C C . THR B 1 30 ? 3.76 -3.586 6.215 1 98.31 30 THR B C 1
ATOM 1652 O O . THR B 1 30 ? 3.84 -4.566 5.469 1 98.31 30 THR B O 1
ATOM 1655 N N . PHE B 1 31 ? 4.73 -2.803 6.43 1 98.38 31 PHE B N 1
ATOM 1656 C CA . PHE B 1 31 ? 6.07 -3.039 5.902 1 98.38 31 PHE B CA 1
ATOM 1657 C C . PHE B 1 31 ? 7.129 -2.434 6.812 1 98.38 31 PHE B C 1
ATOM 1659 O O . PHE B 1 31 ? 6.945 -1.332 7.34 1 98.38 31 PHE B O 1
ATOM 1666 N N . ASP B 1 32 ? 8.156 -3.104 7.031 1 98.06 32 ASP B N 1
ATOM 1667 C CA . ASP B 1 32 ? 9.32 -2.705 7.809 1 98.06 32 ASP B CA 1
ATOM 1668 C C . ASP B 1 32 ? 10.609 -3.191 7.152 1 98.06 32 ASP B C 1
ATOM 1670 O O . ASP B 1 32 ? 10.867 -4.398 7.094 1 98.06 32 ASP B O 1
ATOM 1674 N N . ALA B 1 33 ? 11.406 -2.244 6.645 1 98.06 33 ALA B N 1
ATOM 1675 C CA . ALA B 1 33 ? 12.602 -2.578 5.879 1 98.06 33 ALA B CA 1
ATOM 1676 C C . ALA B 1 33 ? 13.547 -3.457 6.695 1 98.06 33 ALA B C 1
ATOM 1678 O O . ALA B 1 33 ? 14.172 -4.371 6.152 1 98.06 33 ALA B O 1
ATOM 1679 N N . ASP B 1 34 ? 13.703 -3.184 7.992 1 97.81 34 ASP B N 1
ATOM 1680 C CA . ASP B 1 34 ? 14.602 -3.965 8.836 1 97.81 34 ASP B CA 1
ATOM 1681 C C . ASP B 1 34 ? 14.117 -5.402 8.977 1 97.81 34 ASP B C 1
ATOM 1683 O O . ASP B 1 34 ? 14.914 -6.34 9 1 97.81 34 ASP B O 1
ATOM 1687 N N . VAL B 1 35 ? 12.812 -5.602 9.125 1 98.19 35 VAL B N 1
ATOM 1688 C CA . VAL B 1 35 ? 12.258 -6.945 9.219 1 98.19 35 VAL B CA 1
ATOM 1689 C C . VAL B 1 35 ? 12.484 -7.695 7.906 1 98.19 35 VAL B C 1
ATOM 1691 O O . VAL B 1 35 ? 12.883 -8.867 7.914 1 98.19 35 VAL B O 1
ATOM 1694 N N . VAL B 1 36 ? 12.242 -7.062 6.773 1 98.31 36 VAL B N 1
ATOM 1695 C CA . VAL B 1 36 ? 12.461 -7.664 5.465 1 98.31 36 VAL B CA 1
ATOM 1696 C C . VAL B 1 36 ? 13.93 -8.055 5.316 1 98.31 36 VAL B C 1
ATOM 1698 O O . VAL B 1 36 ? 14.242 -9.172 4.891 1 98.31 36 VAL B O 1
ATOM 1701 N N . ARG B 1 37 ? 14.828 -7.164 5.656 1 98.19 37 ARG B N 1
ATOM 1702 C CA . ARG B 1 37 ? 16.266 -7.43 5.59 1 98.19 37 ARG B CA 1
ATOM 1703 C C . ARG B 1 37 ? 16.641 -8.617 6.465 1 98.19 37 ARG B C 1
ATOM 1705 O O . ARG B 1 37 ? 17.516 -9.406 6.109 1 98.19 37 ARG B O 1
ATOM 1712 N N . SER B 1 38 ? 16.047 -8.734 7.59 1 98.25 38 SER B N 1
ATOM 1713 C CA . SER B 1 38 ? 16.391 -9.742 8.586 1 98.25 38 SER B CA 1
ATOM 1714 C C . SER B 1 38 ? 16.219 -11.148 8.023 1 98.25 38 SER B C 1
ATOM 1716 O O . SER B 1 38 ? 16.844 -12.094 8.516 1 98.25 38 SER B O 1
ATOM 1718 N N . VAL B 1 39 ? 15.391 -11.32 7.012 1 98.38 39 VAL B N 1
ATOM 1719 C CA . VAL B 1 39 ? 15.18 -12.656 6.453 1 98.38 39 VAL B CA 1
ATOM 1720 C C . VAL B 1 39 ? 15.93 -12.781 5.129 1 98.38 39 VAL B C 1
ATOM 1722 O O . VAL B 1 39 ? 15.648 -13.68 4.332 1 98.38 39 VAL B O 1
ATOM 1725 N N . GLY B 1 40 ? 16.766 -11.828 4.812 1 98.19 40 GLY B N 1
ATOM 1726 C CA . GLY B 1 40 ? 17.688 -11.938 3.688 1 98.19 40 GLY B CA 1
ATOM 1727 C C . GLY B 1 40 ? 17.141 -11.312 2.418 1 98.19 40 GLY B C 1
ATOM 1728 O O . GLY B 1 40 ? 17.703 -11.5 1.337 1 98.19 40 GLY B O 1
ATOM 1729 N N . LEU B 1 41 ? 16.047 -10.594 2.484 1 98.44 41 LEU B N 1
ATOM 1730 C CA . LEU B 1 41 ? 15.469 -9.922 1.329 1 98.44 41 LEU B CA 1
ATOM 1731 C C . LEU B 1 41 ? 15.914 -8.469 1.261 1 98.44 41 LEU B C 1
ATOM 1733 O O . LEU B 1 41 ? 16.172 -7.844 2.293 1 98.44 41 LEU B O 1
ATOM 1737 N N . ASP B 1 42 ? 16.047 -7.953 0.059 1 97.94 42 ASP B N 1
ATOM 1738 C CA . ASP B 1 42 ? 16.344 -6.539 -0.146 1 97.94 42 ASP B CA 1
ATOM 1739 C C . ASP B 1 42 ? 15.07 -5.699 -0.158 1 97.94 42 ASP B C 1
ATOM 1741 O O . ASP B 1 42 ? 14.297 -5.758 -1.111 1 97.94 42 ASP B O 1
ATOM 1745 N N . PRO B 1 43 ? 14.891 -4.879 0.843 1 97.62 43 PRO B N 1
ATOM 1746 C CA . PRO B 1 43 ? 13.664 -4.078 0.888 1 97.62 43 PRO B CA 1
ATOM 1747 C C . PRO B 1 43 ? 13.594 -3.045 -0.234 1 97.62 43 PRO B C 1
ATOM 1749 O O . PRO B 1 43 ? 12.516 -2.516 -0.524 1 97.62 43 PRO B O 1
ATOM 1752 N N . GLY B 1 44 ? 14.672 -2.678 -0.832 1 96.69 44 GLY B N 1
ATOM 1753 C CA . GLY B 1 44 ? 14.711 -1.691 -1.9 1 96.69 44 GLY B CA 1
ATOM 1754 C C . GLY B 1 44 ? 14.555 -2.303 -3.281 1 96.69 44 GLY B C 1
ATOM 1755 O O . GLY B 1 44 ? 14.633 -1.597 -4.289 1 96.69 44 GLY B O 1
ATOM 1756 N N . ALA B 1 45 ? 14.312 -3.551 -3.348 1 97.38 45 ALA B N 1
ATOM 1757 C CA . ALA B 1 45 ? 14.281 -4.25 -4.629 1 97.38 45 ALA B CA 1
ATOM 1758 C C . ALA B 1 45 ? 12.969 -3.996 -5.363 1 97.38 45 ALA B C 1
ATOM 1760 O O . ALA B 1 45 ? 12.859 -4.25 -6.566 1 97.38 45 ALA B O 1
ATOM 1761 N N . PHE B 1 46 ? 11.922 -3.551 -4.711 1 98.12 46 PHE B N 1
ATOM 1762 C CA . PHE B 1 46 ? 10.586 -3.414 -5.289 1 98.12 46 PHE B CA 1
ATOM 1763 C C . PHE B 1 46 ? 10.43 -2.066 -5.984 1 98.12 46 PHE B C 1
ATOM 1765 O O . PHE B 1 46 ? 10.461 -1.02 -5.332 1 98.12 46 PHE B O 1
ATOM 1772 N N . VAL B 1 47 ? 10.148 -2.115 -7.254 1 97.56 47 VAL B N 1
ATOM 1773 C CA . VAL B 1 47 ? 10.266 -0.896 -8.047 1 97.56 47 VAL B CA 1
ATOM 1774 C C . VAL B 1 47 ? 8.891 -0.481 -8.57 1 97.56 47 VAL B C 1
ATOM 1776 O O . VAL B 1 47 ? 8.75 0.583 -9.172 1 97.56 47 VAL B O 1
ATOM 1779 N N . GLN B 1 48 ? 7.945 -1.306 -8.391 1 97.69 48 GLN B N 1
ATOM 1780 C CA . GLN B 1 48 ? 6.582 -1.015 -8.828 1 97.69 48 GLN B CA 1
ATOM 1781 C C . GLN B 1 48 ? 5.562 -1.551 -7.828 1 97.69 48 GLN B C 1
ATOM 1783 O O . GLN B 1 48 ? 5.719 -2.654 -7.301 1 97.69 48 GLN B O 1
ATOM 1788 N N . ASP B 1 49 ? 4.566 -0.746 -7.465 1 98.25 49 ASP B N 1
ATOM 1789 C CA . ASP B 1 49 ? 3.428 -1.216 -6.68 1 98.25 49 ASP B CA 1
ATOM 1790 C C . ASP B 1 49 ? 2.135 -1.141 -7.484 1 98.25 49 ASP B C 1
ATOM 1792 O O . ASP B 1 49 ? 2.012 -0.319 -8.398 1 98.25 49 ASP B O 1
ATOM 1796 N N . SER B 1 50 ? 1.222 -1.988 -7.195 1 98.19 50 SER B N 1
ATOM 1797 C CA . SER B 1 50 ? -0.103 -1.962 -7.809 1 98.19 50 SER B CA 1
ATOM 1798 C C . SER B 1 50 ? -1.175 -2.418 -6.824 1 98.19 50 SER B C 1
ATOM 1800 O O . SER B 1 50 ? -0.862 -3 -5.781 1 98.19 50 SER B O 1
ATOM 1802 N N . VAL B 1 51 ? -2.396 -2.02 -7.109 1 98.69 51 VAL B N 1
ATOM 1803 C CA . VAL B 1 51 ? -3.564 -2.537 -6.406 1 98.69 51 VAL B CA 1
ATOM 1804 C C . VAL B 1 51 ? -4.574 -3.082 -7.414 1 98.69 51 VAL B C 1
ATOM 1806 O O . VAL B 1 51 ? -4.785 -2.484 -8.477 1 98.69 51 VAL B O 1
ATOM 1809 N N . SER B 1 52 ? -5.078 -4.25 -7.199 1 98.44 52 SER B N 1
ATOM 1810 C CA . SER B 1 52 ? -6.234 -4.766 -7.93 1 98.44 52 SER B CA 1
ATOM 1811 C C . SER B 1 52 ? -7.465 -4.844 -7.031 1 98.44 52 SER B C 1
ATOM 1813 O O . SER B 1 52 ? -7.395 -5.379 -5.922 1 98.44 52 SER B O 1
ATOM 1815 N N . ARG B 1 53 ? -8.516 -4.215 -7.422 1 98.69 53 ARG B N 1
ATOM 1816 C CA . ARG B 1 53 ? -9.812 -4.383 -6.777 1 98.69 53 ARG B CA 1
ATOM 1817 C C . ARG B 1 53 ? -10.648 -5.434 -7.496 1 98.69 53 ARG B C 1
ATOM 1819 O O . ARG B 1 53 ? -10.82 -5.371 -8.719 1 98.69 53 ARG B O 1
ATOM 1826 N N . SER B 1 54 ? -11.188 -6.336 -6.773 1 98.62 54 SER B N 1
ATOM 1827 C CA . SER B 1 54 ? -11.969 -7.426 -7.348 1 98.62 54 SER B CA 1
ATOM 1828 C C . SER B 1 54 ? -13.312 -7.574 -6.645 1 98.62 54 SER B C 1
ATOM 1830 O O . SER B 1 54 ? -13.398 -7.434 -5.422 1 98.62 54 SER B O 1
ATOM 1832 N N . VAL B 1 55 ? -14.375 -7.859 -7.387 1 97.88 55 VAL B N 1
ATOM 1833 C CA . VAL B 1 55 ? -15.656 -8.219 -6.793 1 97.88 55 VAL B CA 1
ATOM 1834 C C . VAL B 1 55 ? -15.641 -9.695 -6.391 1 97.88 55 VAL B C 1
ATOM 1836 O O . VAL B 1 55 ? -14.773 -10.453 -6.82 1 97.88 55 VAL B O 1
ATOM 1839 N N . ARG B 1 56 ? -16.578 -10.039 -5.625 1 98.06 56 ARG B N 1
ATOM 1840 C CA . ARG B 1 56 ? -16.641 -11.398 -5.086 1 98.06 56 ARG B CA 1
ATOM 1841 C C . ARG B 1 56 ? -16.625 -12.43 -6.203 1 98.06 56 ARG B C 1
ATOM 1843 O O . ARG B 1 56 ? -17.344 -12.289 -7.195 1 98.06 56 ARG B O 1
ATOM 1850 N N . GLY B 1 57 ? -15.812 -13.43 -5.992 1 97.81 57 GLY B N 1
ATOM 1851 C CA . GLY B 1 57 ? -15.789 -14.547 -6.922 1 97.81 57 GLY B CA 1
ATOM 1852 C C . GLY B 1 57 ? -14.766 -14.383 -8.031 1 97.81 57 GLY B C 1
ATOM 1853 O O . GLY B 1 57 ? -14.414 -15.352 -8.703 1 97.81 57 GLY B O 1
ATOM 1854 N N . VAL B 1 58 ? -14.352 -13.211 -8.289 1 98.56 58 VAL B N 1
ATOM 1855 C CA . VAL B 1 58 ? -13.344 -12.969 -9.312 1 98.56 58 VAL B CA 1
ATOM 1856 C C . VAL B 1 58 ? -12.094 -13.789 -9.008 1 98.56 58 VAL B C 1
ATOM 1858 O O . VAL B 1 58 ? -11.641 -13.844 -7.863 1 98.56 58 VAL B O 1
ATOM 1861 N N . LEU B 1 59 ? -11.633 -14.438 -9.969 1 98.5 59 LEU B N 1
ATOM 1862 C CA . LEU B 1 59 ? -10.375 -15.188 -9.914 1 98.5 59 LEU B CA 1
ATOM 1863 C C . LEU B 1 59 ? -9.328 -14.555 -10.82 1 98.5 59 LEU B C 1
ATOM 1865 O O . LEU B 1 59 ? -9.578 -14.344 -12.008 1 98.5 59 LEU B O 1
ATOM 1869 N N . ARG B 1 60 ? -8.234 -14.164 -10.273 1 97.88 60 ARG B N 1
ATOM 1870 C CA . ARG B 1 60 ? -7.086 -13.656 -11.023 1 97.88 60 ARG B CA 1
ATOM 1871 C C . ARG B 1 60 ? -5.906 -14.625 -10.938 1 97.88 60 ARG B C 1
ATOM 1873 O O . ARG B 1 60 ? -5.387 -14.883 -9.852 1 97.88 60 ARG B O 1
ATOM 1880 N N . GLY B 1 61 ? -5.352 -15.094 -12.047 1 90.75 61 GLY B N 1
ATOM 1881 C CA . GLY B 1 61 ? -4.211 -16 -12.094 1 90.75 61 GLY B CA 1
ATOM 1882 C C . GLY B 1 61 ? -4.582 -17.406 -12.539 1 90.75 61 GLY B C 1
ATOM 1883 O O . GLY B 1 61 ? -5.703 -17.641 -12.992 1 90.75 61 GLY B O 1
ATOM 1884 N N . LEU B 1 62 ? -3.602 -18.219 -12.656 1 97.75 62 LEU B N 1
ATOM 1885 C CA . LEU B 1 62 ? -2.254 -18.172 -12.102 1 97.75 62 LEU B CA 1
ATOM 1886 C C . LEU B 1 62 ? -1.295 -17.469 -13.055 1 97.75 62 LEU B C 1
ATOM 1888 O O . LEU B 1 62 ? -1.237 -17.797 -14.242 1 97.75 62 LEU B O 1
ATOM 1892 N N . HIS B 1 63 ? -0.515 -16.531 -12.562 1 97.31 63 HIS B N 1
ATOM 1893 C CA . HIS B 1 63 ? 0.411 -15.758 -13.383 1 97.31 63 HIS B CA 1
ATOM 1894 C C . HIS B 1 63 ? 1.855 -15.992 -12.953 1 97.31 63 HIS B C 1
ATOM 1896 O O . HIS B 1 63 ? 2.141 -16.125 -11.758 1 97.31 63 HIS B O 1
ATOM 1902 N N . LEU B 1 64 ? 2.711 -16.047 -13.922 1 94.19 64 LEU B N 1
ATOM 1903 C CA . LEU B 1 64 ? 4.16 -16.172 -13.789 1 94.19 64 LEU B CA 1
ATOM 1904 C C . LEU B 1 64 ? 4.871 -15.328 -14.844 1 94.19 64 LEU B C 1
ATOM 1906 O O . LEU B 1 64 ? 4.285 -14.984 -15.875 1 94.19 64 LEU B O 1
ATOM 1910 N N . ARG B 1 65 ? 6.039 -14.938 -14.508 1 94.38 65 ARG B N 1
ATOM 1911 C CA . ARG B 1 65 ? 6.879 -14.281 -15.5 1 94.38 65 ARG B CA 1
ATOM 1912 C C . ARG B 1 65 ? 8.008 -15.195 -15.961 1 94.38 65 ARG B C 1
ATOM 1914 O O . ARG B 1 65 ? 8.688 -15.812 -15.133 1 94.38 65 ARG B O 1
ATOM 1921 N N . SER B 1 66 ? 8.188 -15.289 -17.266 1 93.25 66 SER B N 1
ATOM 1922 C CA . SER B 1 66 ? 9.273 -16.094 -17.812 1 93.25 66 SER B CA 1
ATOM 1923 C C . SER B 1 66 ? 10.625 -15.422 -17.594 1 93.25 66 SER B C 1
ATOM 1925 O O . SER B 1 66 ? 10.688 -14.297 -17.094 1 93.25 66 SER B O 1
ATOM 1927 N N . GLY B 1 67 ? 11.727 -16.188 -17.938 1 90.5 67 GLY B N 1
ATOM 1928 C CA . GLY B 1 67 ? 13.055 -15.625 -17.781 1 90.5 67 GLY B CA 1
ATOM 1929 C C . GLY B 1 67 ? 13.484 -15.484 -16.344 1 90.5 67 GLY B C 1
ATOM 1930 O O . GLY B 1 67 ? 13.453 -16.453 -15.586 1 90.5 67 GLY B O 1
ATOM 1931 N N . ALA B 1 68 ? 13.789 -14.25 -15.914 1 92 68 ALA B N 1
ATOM 1932 C CA . ALA B 1 68 ? 14.281 -14.008 -14.562 1 92 68 ALA B CA 1
ATOM 1933 C C . ALA B 1 68 ? 13.148 -14.094 -13.539 1 92 68 ALA B C 1
ATOM 1935 O O . ALA B 1 68 ? 13.391 -14.055 -12.336 1 92 68 ALA B O 1
ATOM 1936 N N . GLY B 1 69 ? 11.938 -14.195 -14.016 1 94.81 69 GLY B N 1
ATOM 1937 C CA . GLY B 1 69 ? 10.789 -14.203 -13.125 1 94.81 69 GLY B CA 1
ATOM 1938 C C . GLY B 1 69 ? 10.508 -12.844 -12.508 1 94.81 69 GLY B C 1
ATOM 1939 O O . GLY B 1 69 ? 10.898 -11.812 -13.055 1 94.81 69 GLY B O 1
ATOM 1940 N N . GLU B 1 70 ? 9.68 -12.867 -11.508 1 96.5 70 GLU B N 1
ATOM 1941 C CA . GLU B 1 70 ? 9.297 -11.68 -10.758 1 96.5 70 GLU B CA 1
ATOM 1942 C C . GLU B 1 70 ? 8.953 -12.023 -9.312 1 96.5 70 GLU B C 1
ATOM 1944 O O . GLU B 1 70 ? 8.188 -12.961 -9.062 1 96.5 70 GLU B O 1
ATOM 1949 N N . ALA B 1 71 ? 9.672 -11.422 -8.359 1 98.31 71 ALA B N 1
ATOM 1950 C CA . ALA B 1 71 ? 9.297 -11.547 -6.957 1 98.31 71 ALA B CA 1
ATOM 1951 C C . ALA B 1 71 ? 8.32 -10.445 -6.551 1 98.31 71 ALA B C 1
ATOM 1953 O O . ALA B 1 71 ? 8.297 -9.375 -7.16 1 98.31 71 ALA B O 1
ATOM 1954 N N . LYS B 1 72 ? 7.504 -10.734 -5.598 1 98.56 72 LYS B N 1
ATOM 1955 C CA . LYS B 1 72 ? 6.539 -9.719 -5.191 1 98.56 72 LYS B CA 1
ATOM 1956 C C . LYS B 1 72 ? 6.113 -9.914 -3.74 1 98.56 72 LYS B C 1
ATOM 1958 O O . LYS B 1 72 ? 6.227 -11.016 -3.197 1 98.56 72 LYS B O 1
ATOM 1963 N N . LEU B 1 73 ? 5.789 -8.891 -3.07 1 98.88 73 LEU B N 1
ATOM 1964 C CA . LEU B 1 73 ? 5 -8.875 -1.843 1 98.88 73 LEU B CA 1
ATOM 1965 C C . LEU B 1 73 ? 3.516 -8.727 -2.152 1 98.88 73 LEU B C 1
ATOM 1967 O O . LEU B 1 73 ? 3.125 -7.848 -2.928 1 98.88 73 LEU B O 1
ATOM 1971 N N . VAL B 1 74 ? 2.707 -9.602 -1.593 1 98.94 74 VAL B N 1
ATOM 1972 C CA . VAL B 1 74 ? 1.269 -9.586 -1.831 1 98.94 74 VAL B CA 1
ATOM 1973 C C . VAL B 1 74 ? 0.527 -9.422 -0.506 1 98.94 74 VAL B C 1
ATOM 1975 O O . VAL B 1 74 ? 0.8 -10.141 0.459 1 98.94 74 VAL B O 1
ATOM 1978 N N . ARG B 1 75 ? -0.389 -8.469 -0.448 1 98.88 75 ARG B N 1
ATOM 1979 C CA . ARG B 1 75 ? -1.205 -8.203 0.731 1 98.88 75 ARG B CA 1
ATOM 1980 C C . ARG B 1 75 ? -2.643 -7.879 0.341 1 98.88 75 ARG B C 1
ATOM 1982 O O . ARG B 1 75 ? -2.883 -7.145 -0.618 1 98.88 75 ARG B O 1
ATOM 1989 N N . CYS B 1 76 ? -3.605 -8.539 0.987 1 98.88 76 CYS B N 1
ATOM 1990 C CA . CYS B 1 76 ? -4.98 -8.07 0.865 1 98.88 76 CYS B CA 1
ATOM 1991 C C . CYS B 1 76 ? -5.223 -6.855 1.758 1 98.88 76 CYS B C 1
ATOM 1993 O O . CYS B 1 76 ? -5.301 -6.988 2.98 1 98.88 76 CYS B O 1
ATOM 1995 N N . SER B 1 77 ? -5.387 -5.695 1.193 1 98.56 77 SER B N 1
ATOM 1996 C CA . SER B 1 77 ? -5.473 -4.469 1.975 1 98.56 77 SER B CA 1
ATOM 1997 C C . SER B 1 77 ? -6.91 -4.176 2.393 1 98.56 77 SER B C 1
ATOM 1999 O O . SER B 1 77 ? -7.152 -3.371 3.295 1 98.56 77 SER B O 1
ATOM 2001 N N . TYR B 1 78 ? -7.898 -4.723 1.733 1 98.69 78 TYR B N 1
ATOM 2002 C CA . TYR B 1 78 ? -9.312 -4.598 2.064 1 98.69 78 TYR B CA 1
ATOM 2003 C C . TYR B 1 78 ? -10.086 -5.848 1.653 1 98.69 78 TYR B C 1
ATOM 2005 O O . TYR B 1 78 ? -9.867 -6.391 0.567 1 98.69 78 TYR B O 1
ATOM 2013 N N . GLY B 1 79 ? -11.031 -6.293 2.465 1 98.62 79 GLY B N 1
ATOM 2014 C CA . GLY B 1 79 ? -11.758 -7.52 2.191 1 98.62 79 GLY B CA 1
ATOM 2015 C C . GLY B 1 79 ? -10.961 -8.773 2.508 1 98.62 79 GLY B C 1
ATOM 2016 O O . GLY B 1 79 ? -10.234 -8.812 3.502 1 98.62 79 GLY B O 1
ATOM 2017 N N . ARG B 1 80 ? -11.234 -9.852 1.72 1 98.88 80 ARG B N 1
ATOM 2018 C CA . ARG B 1 80 ? -10.57 -11.133 1.907 1 98.88 80 ARG B CA 1
ATOM 2019 C C . ARG B 1 80 ? -10.312 -11.82 0.569 1 98.88 80 ARG B C 1
ATOM 2021 O O . ARG B 1 80 ? -11.141 -11.742 -0.341 1 98.88 80 ARG B O 1
ATOM 2028 N N . ILE B 1 81 ? -9.219 -12.492 0.526 1 98.88 81 ILE B N 1
ATOM 2029 C CA . ILE B 1 81 ? -8.93 -13.273 -0.67 1 98.88 81 ILE B CA 1
ATOM 2030 C C . ILE B 1 81 ? -8.398 -14.648 -0.269 1 98.88 81 ILE B C 1
ATOM 2032 O O . ILE B 1 81 ? -7.852 -14.812 0.825 1 98.88 81 ILE B O 1
ATOM 2036 N N . PHE B 1 82 ? -8.664 -15.625 -1.11 1 98.94 82 PHE B N 1
ATOM 2037 C CA . PHE B 1 82 ? -7.941 -16.891 -1.15 1 98.94 82 PHE B CA 1
ATOM 2038 C C . PHE B 1 82 ? -6.742 -16.797 -2.088 1 98.94 82 PHE B C 1
ATOM 2040 O O . PHE B 1 82 ? -6.906 -16.688 -3.305 1 98.94 82 PHE B O 1
ATOM 2047 N N . ASP B 1 83 ? -5.57 -16.875 -1.539 1 98.88 83 ASP B N 1
ATOM 2048 C CA . ASP B 1 83 ? -4.332 -16.641 -2.275 1 98.88 83 ASP B CA 1
ATOM 2049 C C . ASP B 1 83 ? -3.58 -17.938 -2.512 1 98.88 83 ASP B C 1
ATOM 2051 O O . ASP B 1 83 ? -3.598 -18.844 -1.664 1 98.88 83 ASP B O 1
ATOM 2055 N N . VAL B 1 84 ? -2.959 -18.047 -3.648 1 98.88 84 VAL B N 1
ATOM 2056 C CA . VAL B 1 84 ? -2.316 -19.297 -4.051 1 98.88 84 VAL B CA 1
ATOM 2057 C C . VAL B 1 84 ? -0.934 -19.016 -4.629 1 98.88 84 VAL B C 1
ATOM 2059 O O . VAL B 1 84 ? -0.774 -18.094 -5.441 1 98.88 84 VAL B O 1
ATOM 2062 N N . VAL B 1 85 ? 0.028 -19.75 -4.234 1 98.88 85 VAL B N 1
ATOM 2063 C CA . VAL B 1 85 ? 1.376 -19.719 -4.793 1 98.88 85 VAL B CA 1
ATOM 2064 C C . VAL B 1 85 ? 1.794 -21.125 -5.219 1 98.88 85 VAL B C 1
ATOM 2066 O O . VAL B 1 85 ? 1.543 -22.094 -4.504 1 98.88 85 VAL B O 1
ATOM 2069 N N . VAL B 1 86 ? 2.367 -21.234 -6.367 1 98.75 86 VAL B N 1
ATOM 2070 C CA . VAL B 1 86 ? 2.906 -22.484 -6.883 1 98.75 86 VAL B CA 1
ATOM 2071 C C . VAL B 1 86 ? 4.395 -22.328 -7.188 1 98.75 86 VAL B C 1
ATOM 2073 O O . VAL B 1 86 ? 4.785 -21.438 -7.957 1 98.75 86 VAL B O 1
ATOM 2076 N N . ASP B 1 87 ? 5.219 -23.203 -6.586 1 98.56 87 ASP B N 1
ATOM 2077 C CA . ASP B 1 87 ? 6.645 -23.172 -6.883 1 98.56 87 ASP B CA 1
ATOM 2078 C C . ASP B 1 87 ? 6.945 -23.859 -8.211 1 98.56 87 ASP B C 1
ATOM 2080 O O . ASP B 1 87 ? 6.793 -25.078 -8.328 1 98.56 87 ASP B O 1
ATOM 2084 N N . LEU B 1 88 ? 7.445 -23.094 -9.195 1 97.31 88 LEU B N 1
ATOM 2085 C CA . LEU B 1 88 ? 7.715 -23.688 -10.508 1 97.31 88 LEU B CA 1
ATOM 2086 C C . LEU B 1 88 ? 9.188 -23.547 -10.867 1 97.31 88 LEU B C 1
ATOM 2088 O O . LEU B 1 88 ? 9.547 -23.594 -12.047 1 97.31 88 LEU B O 1
ATOM 2092 N N . ARG B 1 89 ? 9.977 -23.25 -9.898 1 96.69 89 ARG B N 1
ATOM 2093 C CA . ARG B 1 89 ? 11.43 -23.25 -10.086 1 96.69 89 ARG B CA 1
ATOM 2094 C C . ARG B 1 89 ? 11.961 -24.688 -10.172 1 96.69 89 ARG B C 1
ATOM 2096 O O . ARG B 1 89 ? 11.914 -25.422 -9.188 1 96.69 89 ARG B O 1
ATOM 2103 N N . ALA B 1 90 ? 12.484 -24.969 -11.227 1 94.38 90 ALA B N 1
ATOM 2104 C CA . ALA B 1 90 ? 12.844 -26.344 -11.531 1 94.38 90 ALA B CA 1
ATOM 2105 C C . ALA B 1 90 ? 13.875 -26.875 -10.531 1 94.38 90 ALA B C 1
ATOM 2107 O O . ALA B 1 90 ? 13.859 -28.062 -10.188 1 94.38 90 ALA B O 1
ATOM 2108 N N . ASP B 1 91 ? 14.688 -26.047 -10.008 1 96 91 ASP B N 1
ATOM 2109 C CA . ASP B 1 91 ? 15.766 -26.469 -9.117 1 96 91 ASP B CA 1
ATOM 2110 C C . ASP B 1 91 ? 15.375 -26.297 -7.656 1 96 91 ASP B C 1
ATOM 2112 O O . ASP B 1 91 ? 16.172 -26.547 -6.758 1 96 91 ASP B O 1
ATOM 2116 N N . SER B 1 92 ? 14.164 -25.938 -7.418 1 97.94 92 SER B N 1
ATOM 2117 C CA . SER B 1 92 ? 13.703 -25.719 -6.051 1 97.94 92 SER B CA 1
ATOM 2118 C C . SER B 1 92 ? 13.391 -27.047 -5.355 1 97.94 92 SER B C 1
ATOM 2120 O O . SER B 1 92 ? 12.82 -27.953 -5.969 1 97.94 92 SER B O 1
ATOM 2122 N N . PRO B 1 93 ? 13.742 -27.203 -4.031 1 98.56 93 PRO B N 1
ATOM 2123 C CA . PRO B 1 93 ? 13.336 -28.391 -3.275 1 98.56 93 PRO B CA 1
ATOM 2124 C C . PRO B 1 93 ? 11.828 -28.516 -3.129 1 98.56 93 PRO B C 1
ATOM 2126 O O . PRO B 1 93 ? 11.32 -29.562 -2.717 1 98.56 93 PRO B O 1
ATOM 2129 N N . THR B 1 94 ? 11.047 -27.453 -3.438 1 98.62 94 THR B N 1
ATOM 2130 C CA . THR B 1 94 ? 9.594 -27.484 -3.307 1 98.62 94 THR B CA 1
ATOM 2131 C C . THR B 1 94 ? 8.922 -27.344 -4.672 1 98.62 94 THR B C 1
ATOM 2133 O O . THR B 1 94 ? 7.82 -26.812 -4.777 1 98.62 94 THR B O 1
ATOM 2136 N N . TYR B 1 95 ? 9.672 -27.766 -5.711 1 97.69 95 TYR B N 1
ATOM 2137 C CA . TYR B 1 95 ? 9.156 -27.703 -7.074 1 97.69 95 TYR B CA 1
ATOM 2138 C C . TYR B 1 95 ? 7.773 -28.344 -7.156 1 97.69 95 TYR B C 1
ATOM 2140 O O . TYR B 1 95 ? 7.559 -29.438 -6.656 1 97.69 95 TYR B O 1
ATOM 2148 N N . ARG B 1 96 ? 6.773 -27.562 -7.648 1 96.56 96 ARG B N 1
ATOM 2149 C CA . ARG B 1 96 ? 5.395 -27.938 -7.957 1 96.56 96 ARG B CA 1
ATOM 2150 C C . ARG B 1 96 ? 4.539 -27.969 -6.695 1 96.56 96 ARG B C 1
ATOM 2152 O O . ARG B 1 96 ? 3.348 -28.281 -6.758 1 96.56 96 ARG B O 1
ATOM 2159 N N . ASN B 1 97 ? 5.156 -27.672 -5.543 1 98.31 97 ASN B N 1
ATOM 2160 C CA . ASN B 1 97 ? 4.336 -27.5 -4.348 1 98.31 97 ASN B CA 1
ATOM 2161 C C . ASN B 1 97 ? 3.365 -26.328 -4.496 1 98.31 97 ASN B C 1
ATOM 2163 O O . ASN B 1 97 ? 3.654 -25.359 -5.199 1 98.31 97 ASN B O 1
ATOM 2167 N N . VAL B 1 98 ? 2.225 -26.469 -3.852 1 98.62 98 VAL B N 1
ATOM 2168 C CA . VAL B 1 98 ? 1.199 -25.422 -3.785 1 98.62 98 VAL B CA 1
ATOM 2169 C C . VAL B 1 98 ? 1.017 -24.969 -2.338 1 98.62 98 VAL B C 1
ATOM 2171 O O . VAL B 1 98 ? 0.977 -25.797 -1.423 1 98.62 98 VAL B O 1
ATOM 2174 N N . ALA B 1 99 ? 1.062 -23.75 -2.098 1 98.75 99 ALA B N 1
ATOM 2175 C CA . ALA B 1 99 ? 0.693 -23.172 -0.81 1 98.75 99 ALA B CA 1
ATOM 2176 C C . ALA B 1 99 ? -0.512 -22.234 -0.953 1 98.75 99 ALA B C 1
ATOM 2178 O O . ALA B 1 99 ? -0.62 -21.5 -1.933 1 98.75 99 ALA B O 1
ATOM 2179 N N . THR B 1 100 ? -1.442 -22.281 0.008 1 98.75 100 THR B N 1
ATOM 2180 C CA . THR B 1 100 ? -2.631 -21.438 -0 1 98.75 100 THR B CA 1
ATOM 2181 C C . THR B 1 100 ? -2.715 -20.609 1.28 1 98.75 100 THR B C 1
ATOM 2183 O O . THR B 1 100 ? -2.252 -21.047 2.336 1 98.75 100 THR B O 1
ATOM 2186 N N . PHE B 1 101 ? -3.279 -19.422 1.155 1 98.69 101 PHE B N 1
ATOM 2187 C CA . PHE B 1 101 ? -3.412 -18.5 2.271 1 98.69 101 PHE B CA 1
ATOM 2188 C C . PHE B 1 101 ? -4.766 -17.797 2.234 1 98.69 101 PHE B C 1
ATOM 2190 O O . PHE B 1 101 ? -5.305 -17.531 1.158 1 98.69 101 PHE B O 1
ATOM 2197 N N . GLU B 1 102 ? -5.34 -17.578 3.354 1 98.5 102 GLU B N 1
ATOM 2198 C CA . GLU B 1 102 ? -6.352 -16.531 3.451 1 98.5 102 GLU B CA 1
ATOM 2199 C C . GLU B 1 102 ? -5.738 -15.203 3.887 1 98.5 102 GLU B C 1
ATOM 2201 O O . GLU B 1 102 ? -5.176 -15.102 4.977 1 98.5 102 GLU B O 1
ATOM 2206 N N . LEU B 1 103 ? -5.734 -14.242 3.053 1 98.88 103 LEU B N 1
ATOM 2207 C CA . LEU B 1 103 ? -5.273 -12.891 3.355 1 98.88 103 LEU B CA 1
ATOM 2208 C C . LEU B 1 103 ? -6.457 -11.938 3.506 1 98.88 103 LEU B C 1
ATOM 2210 O O . LEU B 1 103 ? -7.461 -12.07 2.807 1 98.88 103 LEU B O 1
ATOM 2214 N N . SER B 1 104 ? -6.352 -11.008 4.402 1 98.69 104 SER B N 1
ATOM 2215 C CA . SER B 1 104 ? -7.488 -10.125 4.645 1 98.69 104 SER B CA 1
ATOM 2216 C C . SER B 1 104 ? -7.031 -8.734 5.059 1 98.69 104 SER B C 1
ATOM 2218 O O . SER B 1 104 ? -5.918 -8.562 5.559 1 98.69 104 SER B O 1
ATOM 2220 N N . GLY B 1 105 ? -7.953 -7.789 4.797 1 98.31 105 GLY B N 1
ATOM 2221 C CA . GLY B 1 105 ? -7.73 -6.418 5.227 1 98.31 105 GLY B CA 1
ATOM 2222 C C . GLY B 1 105 ? -7.758 -6.254 6.734 1 98.31 105 GLY B C 1
ATOM 2223 O O . GLY B 1 105 ? -7.34 -5.223 7.262 1 98.31 105 GLY B O 1
ATOM 2224 N N . GLU B 1 106 ? -8.195 -7.18 7.465 1 97.12 106 GLU B N 1
ATOM 2225 C CA . GLU B 1 106 ? -8.242 -7.129 8.922 1 97.12 106 GLU B CA 1
ATOM 2226 C C . GLU B 1 106 ? -6.883 -7.473 9.523 1 97.12 106 GLU B C 1
ATOM 2228 O O . GLU B 1 106 ? -6.441 -6.832 10.484 1 97.12 106 GLU B O 1
ATOM 2233 N N . THR B 1 107 ? -6.215 -8.484 8.984 1 97.69 107 THR B N 1
ATOM 2234 C CA . THR B 1 107 ? -4.949 -8.945 9.547 1 97.69 107 THR B CA 1
ATOM 2235 C C . THR B 1 107 ? -3.771 -8.25 8.867 1 97.69 107 THR B C 1
ATOM 2237 O O . THR B 1 107 ? -2.695 -8.125 9.453 1 97.69 107 THR B O 1
ATOM 2240 N N . GLN B 1 108 ? -3.934 -7.895 7.605 1 98.56 108 GLN B N 1
ATOM 2241 C CA . GLN B 1 108 ? -2.943 -7.172 6.812 1 98.56 108 GLN B CA 1
ATOM 2242 C C . GLN B 1 108 ? -1.67 -7.996 6.641 1 98.56 108 GLN B C 1
ATOM 2244 O O . GLN B 1 108 ? -0.574 -7.438 6.543 1 98.56 108 GLN B O 1
ATOM 2249 N N . ARG B 1 109 ? -1.764 -9.336 6.676 1 98.69 109 ARG B N 1
ATOM 2250 C CA . ARG B 1 109 ? -0.593 -10.18 6.438 1 98.69 109 ARG B CA 1
ATOM 2251 C C . ARG B 1 109 ? -0.069 -9.992 5.02 1 98.69 109 ARG B C 1
ATOM 2253 O O . ARG B 1 109 ? -0.851 -9.836 4.078 1 98.69 109 ARG B O 1
ATOM 2260 N N . THR B 1 110 ? 1.214 -10.023 4.895 1 98.88 110 THR B N 1
ATOM 2261 C CA . THR B 1 110 ? 1.866 -9.883 3.598 1 98.88 110 THR B CA 1
ATOM 2262 C C . THR B 1 110 ? 2.656 -11.148 3.25 1 98.88 110 THR B C 1
ATOM 2264 O O . THR B 1 110 ? 3.406 -11.664 4.078 1 98.88 110 THR B O 1
ATOM 2267 N N . LEU B 1 111 ? 2.477 -11.625 2.066 1 98.94 111 LEU B N 1
ATOM 2268 C CA . LEU B 1 111 ? 3.189 -12.797 1.571 1 98.94 111 LEU B CA 1
ATOM 2269 C C . LEU B 1 111 ? 4.277 -12.391 0.582 1 98.94 111 LEU B C 1
ATOM 2271 O O . LEU B 1 111 ? 4.012 -11.648 -0.366 1 98.94 111 LEU B O 1
ATOM 2275 N N . TYR B 1 112 ? 5.527 -12.797 0.835 1 98.94 112 TYR B N 1
ATOM 2276 C CA . TYR B 1 112 ? 6.582 -12.688 -0.167 1 98.94 112 TYR B CA 1
ATOM 2277 C C . TYR B 1 112 ? 6.582 -13.898 -1.093 1 98.94 112 TYR B C 1
ATOM 2279 O O . TYR B 1 112 ? 6.723 -15.039 -0.637 1 98.94 112 TYR B O 1
ATOM 2287 N N . VAL B 1 113 ? 6.398 -13.711 -2.342 1 98.88 113 VAL B N 1
ATOM 2288 C CA . VAL B 1 113 ? 6.418 -14.734 -3.381 1 98.88 113 VAL B CA 1
ATOM 2289 C C . VAL B 1 113 ? 7.719 -14.641 -4.176 1 98.88 113 VAL B C 1
ATOM 2291 O O . VAL B 1 113 ? 7.953 -13.656 -4.879 1 98.88 113 VAL B O 1
ATOM 2294 N N . PRO B 1 114 ? 8.586 -15.633 -4.129 1 98.62 114 PRO B N 1
ATOM 2295 C CA . PRO B 1 114 ? 9.867 -15.578 -4.844 1 98.62 114 PRO B CA 1
ATOM 2296 C C . PRO B 1 114 ? 9.695 -15.578 -6.363 1 98.62 114 PRO B C 1
ATOM 2298 O O . PRO B 1 114 ? 8.688 -16.078 -6.871 1 98.62 114 PRO B O 1
ATOM 2301 N N . ALA B 1 115 ? 10.711 -14.977 -7.039 1 97.94 115 ALA B N 1
ATOM 2302 C CA . ALA B 1 115 ? 10.75 -15.07 -8.5 1 97.94 115 ALA B CA 1
ATOM 2303 C C . ALA B 1 115 ? 10.727 -16.531 -8.953 1 97.94 115 ALA B C 1
ATOM 2305 O O . ALA B 1 115 ? 11.375 -17.391 -8.344 1 97.94 115 ALA B O 1
ATOM 2306 N N . GLY B 1 116 ? 9.977 -16.781 -9.945 1 97.12 116 GLY B N 1
ATOM 2307 C CA . GLY B 1 116 ? 9.859 -18.141 -10.477 1 97.12 116 GLY B CA 1
ATOM 2308 C C . GLY B 1 116 ? 8.641 -18.875 -9.961 1 97.12 116 GLY B C 1
ATOM 2309 O O . GLY B 1 116 ? 8.344 -19.984 -10.43 1 97.12 116 GLY B O 1
ATOM 2310 N N . CYS B 1 117 ? 7.961 -18.359 -8.992 1 98.31 117 CYS B N 1
ATOM 2311 C CA . CYS B 1 117 ? 6.719 -18.938 -8.508 1 98.31 117 CYS B CA 1
ATOM 2312 C C . CYS B 1 117 ? 5.512 -18.328 -9.203 1 98.31 117 CYS B C 1
ATOM 2314 O O . CYS B 1 117 ? 5.508 -17.125 -9.5 1 98.31 117 CYS B O 1
ATOM 2316 N N . ALA B 1 118 ? 4.504 -19.094 -9.523 1 98.25 118 ALA B N 1
ATOM 2317 C CA . ALA B 1 118 ? 3.227 -18.594 -10.023 1 98.25 118 ALA B CA 1
ATOM 2318 C C . ALA B 1 118 ? 2.338 -18.109 -8.875 1 98.25 118 ALA B C 1
ATOM 2320 O O . ALA B 1 118 ? 2.441 -18.625 -7.754 1 98.25 118 ALA B O 1
ATOM 2321 N N . HIS B 1 119 ? 1.501 -17.219 -9.156 1 98.62 119 HIS B N 1
ATOM 2322 C CA . HIS B 1 119 ? 0.64 -16.625 -8.141 1 98.62 119 HIS B CA 1
ATOM 2323 C C . HIS B 1 119 ? -0.765 -16.391 -8.688 1 98.62 119 HIS B C 1
ATOM 2325 O O . HIS B 1 119 ? -0.93 -16 -9.844 1 98.62 119 HIS B O 1
ATOM 2331 N N . GLY B 1 120 ? -1.729 -16.562 -7.867 1 98.62 120 GLY B N 1
ATOM 2332 C CA . GLY B 1 120 ? -3.109 -16.203 -8.141 1 98.62 120 GLY B CA 1
ATOM 2333 C C . GLY B 1 120 ? -3.955 -16.062 -6.891 1 98.62 120 GLY B C 1
ATOM 2334 O O . GLY B 1 120 ? -3.494 -16.375 -5.789 1 98.62 120 GLY B O 1
ATOM 2335 N N . PHE B 1 121 ? -5.184 -15.57 -7.09 1 98.88 121 PHE B N 1
ATOM 2336 C CA . PHE B 1 121 ? -6.07 -15.461 -5.938 1 98.88 121 PHE B CA 1
ATOM 2337 C C . PHE B 1 121 ? -7.527 -15.398 -6.379 1 98.88 121 PHE B C 1
ATOM 2339 O O . PHE B 1 121 ? -7.816 -15.203 -7.559 1 98.88 121 PHE B O 1
ATOM 2346 N N . GLN B 1 122 ? -8.398 -15.602 -5.453 1 98.88 122 GLN B N 1
ATOM 2347 C CA . GLN B 1 122 ? -9.836 -15.438 -5.621 1 98.88 122 GLN B CA 1
ATOM 2348 C C . GLN B 1 122 ? -10.406 -14.5 -4.559 1 98.88 122 GLN B C 1
ATOM 2350 O O . GLN B 1 122 ? -10.102 -14.641 -3.373 1 98.88 122 GLN B O 1
ATOM 2355 N N . ALA B 1 123 ? -11.188 -13.562 -5.012 1 98.81 123 ALA B N 1
ATOM 2356 C CA . ALA B 1 123 ? -11.852 -12.641 -4.09 1 98.81 123 ALA B CA 1
ATOM 2357 C C . ALA B 1 123 ? -12.984 -13.328 -3.34 1 98.81 123 ALA B C 1
ATOM 2359 O O . ALA B 1 123 ? -13.852 -13.953 -3.955 1 98.81 123 ALA B O 1
ATOM 2360 N N . LEU B 1 124 ? -13.039 -13.148 -2.039 1 98.69 124 LEU B N 1
ATOM 2361 C CA . LEU B 1 124 ? -14 -13.883 -1.217 1 98.69 124 LEU B CA 1
ATOM 2362 C C . LEU B 1 124 ? -15.094 -12.953 -0.707 1 98.69 124 LEU B C 1
ATOM 2364 O O . LEU B 1 124 ? -16.141 -13.414 -0.263 1 98.69 124 LEU B O 1
ATOM 2368 N N . THR B 1 125 ? -14.844 -11.68 -0.644 1 98.44 125 THR B N 1
ATOM 2369 C CA . THR B 1 125 ? -15.812 -10.703 -0.162 1 98.44 125 THR B CA 1
ATOM 2370 C C . THR B 1 125 ? -16.328 -9.836 -1.312 1 98.44 125 THR B C 1
ATOM 2372 O O . THR B 1 125 ? -15.773 -9.875 -2.414 1 98.44 125 THR B O 1
ATOM 2375 N N . ASP B 1 126 ? -17.375 -9.047 -1.047 1 97.94 126 ASP B N 1
ATOM 2376 C CA . ASP B 1 126 ? -18 -8.234 -2.088 1 97.94 126 ASP B CA 1
ATOM 2377 C C . ASP B 1 126 ? -16.969 -7.352 -2.785 1 97.94 126 ASP B C 1
ATOM 2379 O O . ASP B 1 126 ? -17.062 -7.113 -3.992 1 97.94 126 ASP B O 1
ATOM 2383 N N . THR B 1 127 ? -16.078 -6.766 -2.025 1 98.06 127 THR B N 1
ATOM 2384 C CA . THR B 1 127 ? -14.914 -6.039 -2.508 1 98.06 127 THR B CA 1
ATOM 2385 C C . THR B 1 127 ? -13.641 -6.547 -1.836 1 98.06 127 THR B C 1
ATOM 2387 O O . THR B 1 127 ? -13.609 -6.719 -0.616 1 98.06 127 THR B O 1
ATOM 2390 N N . ALA B 1 128 ? -12.68 -6.867 -2.656 1 98.69 128 ALA B N 1
ATOM 2391 C CA . ALA B 1 128 ? -11.359 -7.227 -2.148 1 98.69 128 ALA B CA 1
ATOM 2392 C C . ALA B 1 128 ? -10.258 -6.457 -2.879 1 98.69 128 ALA B C 1
ATOM 2394 O O . ALA B 1 128 ? -10.211 -6.453 -4.109 1 98.69 128 ALA B O 1
ATOM 2395 N N . ASP B 1 129 ? -9.453 -5.727 -2.162 1 98.88 129 ASP B N 1
ATOM 2396 C CA . ASP B 1 129 ? -8.289 -5.039 -2.717 1 98.88 129 ASP B CA 1
ATOM 2397 C C . ASP B 1 129 ? -7.008 -5.812 -2.432 1 98.88 129 ASP B C 1
ATOM 2399 O O . ASP B 1 129 ? -6.676 -6.074 -1.273 1 98.88 129 ASP B O 1
ATOM 2403 N N . THR B 1 130 ? -6.324 -6.219 -3.455 1 98.88 130 THR B N 1
ATOM 2404 C CA . THR B 1 130 ? -5.02 -6.867 -3.344 1 98.88 130 THR B CA 1
ATOM 2405 C C . THR B 1 130 ? -3.902 -5.902 -3.725 1 98.88 130 THR B C 1
ATOM 2407 O O . THR B 1 130 ? -3.887 -5.371 -4.836 1 98.88 130 THR B O 1
ATOM 2410 N N . SER B 1 131 ? -2.969 -5.668 -2.799 1 98.81 131 SER B N 1
ATOM 2411 C CA . SER B 1 131 ? -1.836 -4.77 -3.008 1 98.81 131 SER B CA 1
ATOM 2412 C C . SER B 1 131 ? -0.559 -5.551 -3.299 1 98.81 131 SER B C 1
ATOM 2414 O O . SER B 1 131 ? -0.259 -6.535 -2.619 1 98.81 131 SER B O 1
ATOM 2416 N N . TYR B 1 132 ? 0.177 -5.062 -4.301 1 98.38 132 TYR B N 1
ATOM 2417 C CA . TYR B 1 132 ? 1.416 -5.715 -4.715 1 98.38 132 TYR B CA 1
ATOM 2418 C C . TYR B 1 132 ? 2.59 -4.746 -4.641 1 98.38 132 TYR B C 1
ATOM 2420 O O . TYR B 1 132 ? 2.457 -3.568 -4.98 1 98.38 132 TYR B O 1
ATOM 2428 N N . ARG B 1 133 ? 3.73 -5.215 -4.219 1 98.62 133 ARG B N 1
ATOM 2429 C CA . ARG B 1 133 ? 5.039 -4.641 -4.508 1 98.62 133 ARG B CA 1
ATOM 2430 C C . ARG B 1 133 ? 5.879 -5.586 -5.359 1 98.62 133 ARG B C 1
ATOM 2432 O O . ARG B 1 133 ? 6.113 -6.734 -4.977 1 98.62 133 ARG B O 1
ATOM 2439 N N . ILE B 1 134 ? 6.359 -5.113 -6.457 1 98.31 134 ILE B N 1
ATOM 2440 C CA . ILE B 1 134 ? 6.945 -5.988 -7.465 1 98.31 134 ILE B CA 1
ATOM 2441 C C . ILE B 1 134 ? 8.383 -5.559 -7.746 1 98.31 134 ILE B C 1
ATOM 2443 O O . ILE B 1 134 ? 8.672 -4.363 -7.832 1 98.31 134 ILE B O 1
ATOM 2447 N N . ASP B 1 135 ? 9.258 -6.457 -7.977 1 98 135 ASP B N 1
ATOM 2448 C CA . ASP B 1 135 ? 10.68 -6.156 -8.023 1 98 135 ASP B CA 1
ATOM 2449 C C . ASP B 1 135 ? 11.156 -5.926 -9.453 1 98 135 ASP B C 1
ATOM 2451 O O . ASP B 1 135 ? 12.336 -5.688 -9.695 1 98 135 ASP B O 1
ATOM 2455 N N . ARG B 1 136 ? 10.227 -5.984 -10.453 1 95.69 136 ARG B N 1
ATOM 2456 C CA . ARG B 1 136 ? 10.57 -5.75 -11.852 1 95.69 136 ARG B CA 1
ATOM 2457 C C . ARG B 1 136 ? 9.469 -4.965 -12.562 1 95.69 136 ARG B C 1
ATOM 2459 O O . ARG B 1 136 ? 8.281 -5.18 -12.305 1 95.69 136 ARG B O 1
ATOM 2466 N N . PRO B 1 137 ? 10 -4.16 -13.5 1 92.38 137 PRO B N 1
ATOM 2467 C CA . PRO B 1 137 ? 8.961 -3.521 -14.305 1 92.38 137 PRO B CA 1
ATOM 2468 C C . PRO B 1 137 ? 8.148 -4.523 -15.133 1 92.38 137 PRO B C 1
ATOM 2470 O O . PRO B 1 137 ? 8.672 -5.57 -15.523 1 92.38 137 PRO B O 1
ATOM 2473 N N . HIS B 1 138 ? 6.996 -4.137 -15.352 1 88.88 138 HIS B N 1
ATOM 2474 C CA . HIS B 1 138 ? 6.125 -5.004 -16.141 1 88.88 138 HIS B CA 1
ATOM 2475 C C . HIS B 1 138 ? 6.621 -5.129 -17.578 1 88.88 138 HIS B C 1
ATOM 2477 O O . HIS B 1 138 ? 7.031 -4.141 -18.188 1 88.88 138 HIS B O 1
ATOM 2483 N N . ASP B 1 139 ? 6.664 -6.277 -18.078 1 90.5 139 ASP B N 1
ATOM 2484 C CA . ASP B 1 139 ? 6.941 -6.625 -19.469 1 90.5 139 ASP B CA 1
ATOM 2485 C C . ASP B 1 139 ? 5.965 -7.684 -19.969 1 90.5 139 ASP B C 1
ATOM 2487 O O . ASP B 1 139 ? 6.125 -8.875 -19.688 1 90.5 139 ASP B O 1
ATOM 2491 N N . PRO B 1 140 ? 4.988 -7.297 -20.75 1 89.56 140 PRO B N 1
ATOM 2492 C CA . PRO B 1 140 ? 3.959 -8.234 -21.203 1 89.56 140 PRO B CA 1
ATOM 2493 C C . PRO B 1 140 ? 4.531 -9.406 -22 1 89.56 140 PRO B C 1
ATOM 2495 O O . PRO B 1 140 ? 3.924 -10.477 -22.062 1 89.56 140 PRO B O 1
ATOM 2498 N N . ALA B 1 141 ? 5.672 -9.242 -22.594 1 90.75 141 ALA B N 1
ATOM 2499 C CA . ALA B 1 141 ? 6.277 -10.281 -23.422 1 90.75 141 ALA B CA 1
ATOM 2500 C C . ALA B 1 141 ? 6.711 -11.477 -22.562 1 90.75 141 ALA B C 1
ATOM 2502 O O . ALA B 1 141 ? 6.941 -12.57 -23.078 1 90.75 141 ALA B O 1
ATOM 2503 N N . GLU B 1 142 ? 6.793 -11.273 -21.25 1 93.38 142 GLU B N 1
ATOM 2504 C CA . GLU B 1 142 ? 7.273 -12.32 -20.359 1 93.38 142 GLU B CA 1
ATOM 2505 C C . GLU B 1 142 ? 6.125 -12.969 -19.594 1 93.38 142 GLU B C 1
ATOM 2507 O O . GLU B 1 142 ? 6.336 -13.891 -18.812 1 93.38 142 GLU B O 1
ATOM 2512 N N . ASP B 1 143 ? 4.926 -12.539 -19.891 1 93.5 143 ASP B N 1
ATOM 2513 C CA . ASP B 1 143 ? 3.779 -13 -19.109 1 93.5 143 ASP B CA 1
ATOM 2514 C C . ASP B 1 143 ? 3.459 -14.461 -19.406 1 93.5 143 ASP B C 1
ATOM 2516 O O . ASP B 1 143 ? 3.367 -14.852 -20.578 1 93.5 143 ASP B O 1
ATOM 2520 N N . VAL B 1 144 ? 3.344 -15.242 -18.391 1 94.75 144 VAL B N 1
ATOM 2521 C CA . VAL B 1 144 ? 2.916 -16.641 -18.484 1 94.75 144 VAL B CA 1
ATOM 2522 C C . VAL B 1 144 ? 1.649 -16.844 -17.656 1 94.75 144 VAL B C 1
ATOM 2524 O O . VAL B 1 144 ? 1.573 -16.406 -16.5 1 94.75 144 VAL B O 1
ATOM 2527 N N . THR B 1 145 ? 0.68 -17.438 -18.25 1 96.69 145 THR B N 1
ATOM 2528 C CA . THR B 1 145 ? -0.562 -17.766 -17.562 1 96.69 145 THR B CA 1
ATOM 2529 C C . THR B 1 145 ? -0.79 -19.266 -17.531 1 96.69 145 THR B C 1
ATOM 2531 O O . THR B 1 145 ? -0.516 -19.969 -18.516 1 96.69 145 THR B O 1
ATOM 2534 N N . ILE B 1 146 ? -1.267 -19.734 -16.438 1 97.69 146 ILE B N 1
ATOM 2535 C CA . ILE B 1 146 ? -1.538 -21.141 -16.234 1 97.69 146 ILE B CA 1
ATOM 2536 C C . ILE B 1 146 ? -3.004 -21.344 -15.852 1 97.69 146 ILE B C 1
ATOM 2538 O O . ILE B 1 146 ? -3.559 -20.562 -15.07 1 97.69 146 ILE B O 1
ATOM 2542 N N . ALA B 1 147 ? -3.607 -22.375 -16.344 1 97.56 147 ALA B N 1
ATOM 2543 C CA . ALA B 1 147 ? -5.016 -22.656 -16.078 1 97.56 147 ALA B CA 1
ATOM 2544 C C . ALA B 1 147 ? -5.273 -22.797 -14.578 1 97.56 147 ALA B C 1
ATOM 2546 O O . ALA B 1 147 ? -4.617 -23.578 -13.898 1 97.56 147 ALA B O 1
ATOM 2547 N N . PHE B 1 148 ? -6.305 -22.078 -14.094 1 97 148 PHE B N 1
ATOM 2548 C CA . PHE B 1 148 ? -6.637 -22.078 -12.672 1 97 148 PHE B CA 1
ATOM 2549 C C . PHE B 1 148 ? -7.117 -23.453 -12.234 1 97 148 PHE B C 1
ATOM 2551 O O . PHE B 1 148 ? -6.996 -23.812 -11.062 1 97 148 PHE B O 1
ATOM 2558 N N . ASP B 1 149 ? -7.656 -24.203 -13.141 1 96.12 149 ASP B N 1
ATOM 2559 C CA . ASP B 1 149 ? -8.266 -25.484 -12.805 1 96.12 149 ASP B CA 1
ATOM 2560 C C . ASP B 1 149 ? -7.395 -26.641 -13.297 1 96.12 149 ASP B C 1
ATOM 2562 O O . ASP B 1 149 ? -7.91 -27.719 -13.617 1 96.12 149 ASP B O 1
ATOM 2566 N N . ASP B 1 150 ? -6.094 -26.359 -13.445 1 97.25 150 ASP B N 1
ATOM 2567 C CA . ASP B 1 150 ? -5.18 -27.438 -13.82 1 97.25 150 ASP B CA 1
ATOM 2568 C C . ASP B 1 150 ? -5.309 -28.625 -12.875 1 97.25 150 ASP B C 1
ATOM 2570 O O . ASP B 1 150 ? -5.16 -28.469 -11.664 1 97.25 150 ASP B O 1
ATOM 2574 N N . PRO B 1 151 ? -5.578 -29.812 -13.359 1 95.88 151 PRO B N 1
ATOM 2575 C CA . PRO B 1 151 ? -5.82 -30.969 -12.492 1 95.88 151 PRO B CA 1
ATOM 2576 C C . PRO B 1 151 ? -4.574 -31.406 -11.727 1 95.88 151 PRO B C 1
ATOM 2578 O O . PRO B 1 151 ? -4.684 -31.969 -10.633 1 95.88 151 PRO B O 1
ATOM 2581 N N . GLU B 1 152 ? -3.406 -31.141 -12.266 1 94.62 152 GLU B N 1
ATOM 2582 C CA . GLU B 1 152 ? -2.174 -31.5 -11.57 1 94.62 152 GLU B CA 1
ATOM 2583 C C . GLU B 1 152 ? -1.979 -30.656 -10.312 1 94.62 152 GLU B C 1
ATOM 2585 O O . GLU B 1 152 ? -1.482 -31.156 -9.297 1 94.62 152 GLU B O 1
ATOM 2590 N N . LEU B 1 153 ? -2.307 -29.391 -10.414 1 96.75 153 LEU B N 1
ATOM 2591 C CA . LEU B 1 153 ? -2.166 -28.516 -9.266 1 96.75 153 LEU B CA 1
ATOM 2592 C C . LEU B 1 153 ? -3.305 -28.719 -8.273 1 96.75 153 LEU B C 1
ATOM 2594 O O . LEU B 1 153 ? -3.121 -28.562 -7.062 1 96.75 153 LEU B O 1
ATOM 2598 N N . ALA B 1 154 ? -4.484 -29.047 -8.789 1 96.75 154 ALA B N 1
ATOM 2599 C CA . ALA B 1 154 ? -5.66 -29.391 -7.992 1 96.75 154 ALA B CA 1
ATOM 2600 C C . ALA B 1 154 ? -5.91 -28.344 -6.902 1 96.75 154 ALA B C 1
ATOM 2602 O O . ALA B 1 154 ? -6.074 -28.703 -5.73 1 96.75 154 ALA B O 1
ATOM 2603 N N . ILE B 1 155 ? -5.836 -27.078 -7.246 1 97.81 155 ILE B N 1
ATOM 2604 C CA . ILE B 1 155 ? -6.035 -26 -6.293 1 97.81 155 ILE B CA 1
ATOM 2605 C C . ILE B 1 155 ? -7.48 -26 -5.793 1 97.81 155 ILE B C 1
ATOM 2607 O O . ILE B 1 155 ? -8.414 -26.047 -6.594 1 97.81 155 ILE B O 1
ATOM 2611 N N . PRO B 1 156 ? -7.746 -25.953 -4.484 1 97.81 156 PRO B N 1
ATOM 2612 C CA . PRO B 1 156 ? -9.094 -26 -3.918 1 97.81 156 PRO B CA 1
ATOM 2613 C C . PRO B 1 156 ? -9.742 -24.625 -3.803 1 97.81 156 PRO B C 1
ATOM 2615 O O . PRO B 1 156 ? -10.039 -24.172 -2.695 1 97.81 156 PRO B O 1
ATOM 2618 N N . TRP B 1 157 ? -10.031 -23.984 -4.91 1 98.12 157 TRP B N 1
ATOM 2619 C CA . TRP B 1 157 ? -10.695 -22.688 -4.902 1 98.12 157 TRP B CA 1
ATOM 2620 C C . TRP B 1 157 ? -12.016 -22.766 -4.129 1 98.12 157 TRP B C 1
ATOM 2622 O O . TRP B 1 157 ? -12.844 -23.641 -4.379 1 98.12 157 TRP B O 1
ATOM 2632 N N . PRO B 1 158 ? -12.219 -21.797 -3.275 1 98.19 158 PRO B N 1
ATOM 2633 C CA . PRO B 1 158 ? -13.359 -21.906 -2.363 1 98.19 158 PRO B CA 1
ATOM 2634 C C . PRO B 1 158 ? -14.688 -21.578 -3.037 1 98.19 158 PRO B C 1
ATOM 2636 O O . PRO B 1 158 ? -15.742 -22.031 -2.582 1 98.19 158 PRO B O 1
ATOM 2639 N N . LEU B 1 159 ? -14.703 -20.766 -4.059 1 97.62 159 LEU B N 1
ATOM 2640 C CA . LEU B 1 159 ? -15.922 -20.375 -4.758 1 9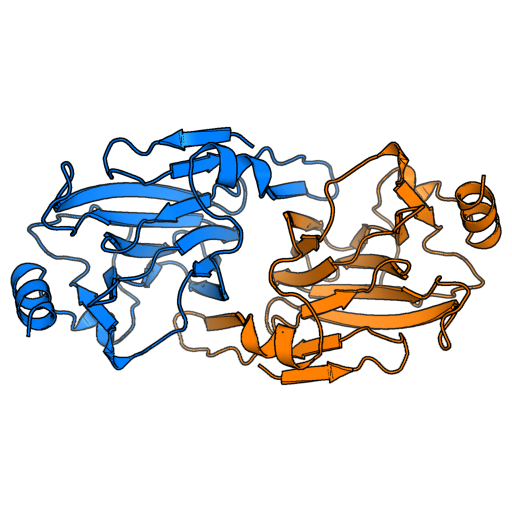7.62 159 LEU B CA 1
ATOM 2641 C C . LEU B 1 159 ? -15.883 -20.828 -6.215 1 97.62 159 LEU B C 1
ATOM 2643 O O . LEU B 1 159 ? -14.805 -21.078 -6.762 1 97.62 159 LEU B O 1
ATOM 2647 N N . PRO B 1 160 ? -17.094 -20.906 -6.863 1 95.31 160 PRO B N 1
ATOM 2648 C CA . PRO B 1 160 ? -17.062 -21.141 -8.312 1 95.31 160 PRO B CA 1
ATOM 2649 C C . PRO B 1 160 ? -16.312 -20.047 -9.07 1 95.31 160 PRO B C 1
ATOM 2651 O O . PRO B 1 160 ? -16.406 -18.875 -8.734 1 95.31 160 PRO B O 1
ATOM 2654 N N . ALA B 1 161 ? -15.555 -20.516 -9.992 1 90.19 161 ALA B N 1
ATOM 2655 C CA . ALA B 1 161 ? -14.789 -19.578 -10.812 1 90.19 161 ALA B CA 1
ATOM 2656 C C . ALA B 1 161 ? -15.656 -19 -11.93 1 90.19 161 ALA B C 1
ATOM 2658 O O . ALA B 1 161 ? -15.539 -19.391 -13.086 1 90.19 161 ALA B O 1
ATOM 2659 N N . THR B 1 162 ? -16.422 -17.984 -11.695 1 86.56 162 THR B N 1
ATOM 2660 C CA . THR B 1 162 ? -17.422 -17.516 -12.656 1 86.56 162 THR B CA 1
ATOM 2661 C C . THR B 1 162 ? -16.969 -16.203 -13.297 1 86.56 162 THR B C 1
ATOM 2663 O O . THR B 1 162 ? -17.547 -15.766 -14.297 1 86.56 162 THR B O 1
ATOM 2666 N N . SER B 1 163 ? -15.984 -15.516 -12.742 1 94 163 SER B N 1
ATOM 2667 C CA . SER B 1 163 ? -15.516 -14.242 -13.273 1 94 163 SER B CA 1
ATOM 2668 C C . SER B 1 163 ? -13.992 -14.195 -13.32 1 94 163 SER B C 1
ATOM 2670 O O . SER B 1 163 ? -13.328 -14.266 -12.281 1 94 163 SER B O 1
ATOM 2672 N N . MET B 1 164 ? -13.445 -14.094 -14.5 1 96.62 164 MET B N 1
ATOM 2673 C CA . MET B 1 164 ? -12.016 -13.984 -14.766 1 96.62 164 MET B CA 1
ATOM 2674 C C . MET B 1 164 ? -11.758 -13.336 -16.109 1 96.62 164 MET B C 1
ATOM 2676 O O . MET B 1 164 ? -12.688 -13.125 -16.891 1 96.62 164 MET B O 1
ATOM 2680 N N . SER B 1 165 ? -10.602 -12.922 -16.344 1 95.44 165 SER B N 1
ATOM 2681 C CA . SER B 1 165 ? -10.25 -12.359 -17.641 1 95.44 165 SER B CA 1
ATOM 2682 C C . SER B 1 165 ? -10.281 -13.422 -18.734 1 95.44 165 SER B C 1
ATOM 2684 O O . SER B 1 165 ? -10.156 -14.617 -18.438 1 95.44 165 SER B O 1
ATOM 2686 N N . PRO B 1 166 ? -10.422 -12.969 -20.016 1 95 166 PRO B N 1
ATOM 2687 C CA . PRO B 1 166 ? -10.312 -13.93 -21.125 1 95 166 PRO B CA 1
ATOM 2688 C C . PRO B 1 166 ? -8.984 -14.688 -21.109 1 95 166 PRO B C 1
ATOM 2690 O O . PRO B 1 166 ? -8.953 -15.891 -21.375 1 95 166 PRO B O 1
ATOM 2693 N N . ARG B 1 167 ? -7.934 -14.047 -20.812 1 94.06 167 ARG B N 1
ATOM 2694 C CA . ARG B 1 167 ? -6.617 -14.672 -20.766 1 94.06 167 ARG B CA 1
ATOM 2695 C C . ARG B 1 167 ? -6.578 -15.789 -19.719 1 94.06 167 ARG B C 1
ATOM 2697 O O . ARG B 1 167 ? -6.02 -16.859 -19.969 1 94.06 167 ARG B O 1
ATOM 2704 N N . ASP B 1 168 ? -7.105 -15.531 -18.578 1 96.5 168 ASP B N 1
ATOM 2705 C CA . ASP B 1 168 ? -7.137 -16.531 -17.516 1 96.5 168 ASP B CA 1
ATOM 2706 C C . ASP B 1 168 ? -8.07 -17.688 -17.875 1 96.5 168 ASP B C 1
ATOM 2708 O O . ASP B 1 168 ? -7.781 -18.844 -17.562 1 96.5 168 ASP B O 1
ATOM 2712 N N . ARG B 1 169 ? -9.156 -17.359 -18.5 1 95.38 169 ARG B N 1
ATOM 2713 C CA . ARG B 1 169 ? -10.141 -18.375 -18.875 1 95.38 169 ARG B CA 1
ATOM 2714 C C . ARG B 1 169 ? -9.555 -19.328 -19.906 1 95.38 169 ARG B C 1
ATOM 2716 O O . ARG B 1 169 ? -9.859 -20.531 -19.891 1 95.38 169 ARG B O 1
ATOM 2723 N N . GLU B 1 170 ? -8.734 -18.844 -20.75 1 95.62 170 GLU B N 1
ATOM 2724 C CA . GLU B 1 170 ? -8.211 -19.625 -21.875 1 95.62 170 GLU B CA 1
ATOM 2725 C C . GLU B 1 170 ? -6.781 -20.094 -21.594 1 95.62 170 GLU B C 1
ATOM 2727 O O . GLU B 1 170 ? -6.094 -20.578 -22.5 1 95.62 170 GLU B O 1
ATOM 2732 N N . ALA B 1 171 ? -6.34 -19.922 -20.422 1 96.88 171 ALA B N 1
ATOM 2733 C CA . ALA B 1 171 ? -4.953 -20.234 -20.094 1 96.88 171 ALA B CA 1
ATOM 2734 C C . ALA B 1 171 ? -4.656 -21.719 -20.312 1 96.88 171 ALA B C 1
ATOM 2736 O O . ALA B 1 171 ? -5.5 -22.578 -20.047 1 96.88 171 ALA B O 1
ATOM 2737 N N . PRO B 1 172 ? -3.477 -22.047 -20.828 1 96.94 172 PRO B N 1
ATOM 2738 C CA . PRO B 1 172 ? -3.08 -23.438 -21 1 96.94 172 PRO B CA 1
ATOM 2739 C C . PRO B 1 172 ? -2.861 -24.172 -19.688 1 96.94 172 PRO B C 1
ATOM 2741 O O . PRO B 1 172 ? -2.635 -23.531 -18.656 1 96.94 172 PRO B O 1
ATOM 2744 N N . ARG B 1 173 ? -2.906 -25.469 -19.766 1 96.56 173 ARG B N 1
ATOM 2745 C CA . ARG B 1 173 ? -2.561 -26.297 -18.594 1 96.56 173 ARG B CA 1
ATOM 2746 C C . ARG B 1 173 ? -1.078 -26.172 -18.266 1 96.56 173 ARG B C 1
ATOM 2748 O O . ARG B 1 173 ? -0.283 -25.719 -19.094 1 96.56 173 ARG B O 1
ATOM 2755 N N . LEU B 1 174 ? -0.75 -26.578 -17.062 1 95.81 174 LEU B N 1
ATOM 2756 C CA . LEU B 1 174 ? 0.586 -26.406 -16.5 1 95.81 174 LEU B CA 1
ATOM 2757 C C . LEU B 1 174 ? 1.647 -26.953 -17.438 1 95.81 174 LEU B C 1
ATOM 2759 O O . LEU B 1 174 ? 2.615 -26.266 -17.766 1 95.81 174 LEU B O 1
ATOM 2763 N N . ALA B 1 175 ? 1.524 -28.172 -17.922 1 92.81 175 ALA B N 1
ATOM 2764 C CA . ALA B 1 175 ? 2.508 -28.828 -18.797 1 92.81 175 ALA B CA 1
ATOM 2765 C C . ALA B 1 175 ? 2.742 -28.016 -20.062 1 92.81 175 ALA B C 1
ATOM 2767 O O . ALA B 1 175 ? 3.887 -27.812 -20.469 1 92.81 175 ALA B O 1
ATOM 2768 N N . GLU B 1 176 ? 1.668 -27.578 -20.641 1 93.75 176 GLU B N 1
ATOM 2769 C CA . GLU B 1 176 ? 1.748 -26.781 -21.875 1 93.75 176 GLU B CA 1
ATOM 2770 C C . GLU B 1 176 ? 2.357 -25.422 -21.609 1 93.75 176 GLU B C 1
ATOM 2772 O O . GLU B 1 176 ? 3.158 -24.922 -22.406 1 93.75 176 GLU B O 1
ATOM 2777 N N . ALA B 1 177 ? 1.995 -24.781 -20.516 1 92.5 177 ALA B N 1
ATOM 2778 C CA . ALA B 1 177 ? 2.496 -23.453 -20.156 1 92.5 177 ALA B CA 1
ATOM 2779 C C . ALA B 1 177 ? 4.008 -23.484 -19.953 1 92.5 177 ALA B C 1
ATOM 2781 O O . ALA B 1 177 ? 4.715 -22.562 -20.391 1 92.5 177 ALA B O 1
ATOM 2782 N N . LEU B 1 178 ? 4.48 -24.531 -19.281 1 88.75 178 LEU B N 1
ATOM 2783 C CA . LEU B 1 178 ? 5.91 -24.625 -19 1 88.75 178 LEU B CA 1
ATOM 2784 C C . LEU B 1 178 ? 6.699 -24.875 -20.281 1 88.75 178 LEU B C 1
ATOM 2786 O O . LEU B 1 178 ? 7.824 -24.391 -20.422 1 88.75 178 LEU B O 1
ATOM 2790 N N . LYS B 1 179 ? 6.133 -25.578 -21.188 1 87.25 179 LYS B N 1
ATOM 2791 C CA . LYS B 1 179 ? 6.773 -25.812 -22.484 1 87.25 179 LYS B CA 1
ATOM 2792 C C . LYS B 1 179 ? 6.891 -24.516 -23.266 1 87.25 179 LYS B C 1
ATOM 2794 O O . LYS B 1 179 ? 7.906 -24.266 -23.922 1 87.25 179 LYS B O 1
ATOM 2799 N N . GLN B 1 180 ? 5.891 -23.719 -23.203 1 83.38 180 GLN B N 1
ATOM 2800 C CA . GLN B 1 180 ? 5.848 -22.453 -23.922 1 83.38 180 GLN B CA 1
ATOM 2801 C C . GLN B 1 180 ? 6.82 -21.438 -23.328 1 83.38 180 GLN B C 1
ATOM 2803 O O . GLN B 1 180 ? 7.355 -20.594 -24.047 1 83.38 180 GLN B O 1
ATOM 2808 N N . ALA B 1 181 ? 6.984 -21.547 -22.062 1 78.5 181 ALA B N 1
ATOM 2809 C CA . ALA B 1 181 ? 7.855 -20.594 -21.375 1 78.5 181 ALA B CA 1
ATOM 2810 C C . ALA B 1 181 ? 9.328 -20.891 -21.672 1 78.5 181 ALA B C 1
ATOM 2812 O O . ALA B 1 181 ? 10.172 -20 -21.547 1 78.5 181 ALA B O 1
ATOM 2813 N N . GLU B 1 182 ? 9.68 -22.109 -21.938 1 71.31 182 GLU B N 1
ATOM 2814 C CA . GLU B 1 182 ? 11.039 -22.516 -22.25 1 71.31 182 GLU B CA 1
ATOM 2815 C C . GLU B 1 182 ? 11.414 -22.125 -23.672 1 71.31 182 GLU B C 1
ATOM 2817 O O . GLU B 1 182 ? 12.594 -22.062 -24.016 1 71.31 182 GLU B O 1
ATOM 2822 N N . LYS B 1 183 ? 10.352 -21.875 -24.562 1 64.88 183 LYS B N 1
ATOM 2823 C CA . LYS B 1 183 ? 10.648 -21.516 -25.938 1 64.88 183 LYS B CA 1
ATOM 2824 C C . LYS B 1 183 ? 11.008 -20.047 -26.078 1 64.88 183 LYS B C 1
ATOM 2826 O O . LYS B 1 183 ? 10.375 -19.188 -25.453 1 64.88 183 LYS B O 1
#

InterPro domains:
  IPR000888 dTDP-4-dehydrorhamnose 3,5-epimerase-like [PF00908] (8-176)
  IPR000888 dTDP-4-dehydrorhamnose 3,5-epimerase-like [PTHR21047] (2-178)
  IPR000888 dTDP-4-dehydrorhamnose 3,5-epimerase-like [TIGR01221] (8-177)
  IPR000888 dTDP-4-dehydrorhamnose 3,5-epimerase-like [cd00438] (8-171)
  IPR011051 RmlC-like cupin domain superfamily [SSF51182] (8-178)
  IPR014710 RmlC-like jelly roll fold [G3DSA:2.60.120.10] (1-183)

Secondary structure (DSSP, 8-state):
-EEEE-TTSTT-EEEE---EEETTEEEEEEEEHHHHHHTT--TT---EEEEEEEETTBEEEEEEESTT---EEEEEEESEEEEEEEE--TT-TTTT-EEEEEEETTT--EEEE-TTEEEEEEE-SSEEEEEEEESS---GGGEEE--TT-TTT----SS---B--HHHHTPPPHHHHHHHHH-/-EEEE-TTSTT-EEEE---EEETTEEEEEEEEHHHHHHTT--TT---EEEEEEEETTBEEEEEEESTT---EEEEEEESEEEEEEEE--TT-TTTT-EEEEEEETTT--EEEE-TTEEEEEEE-SSEEEEEEEESS---GGGEEE--TT-TTT----SS---B--HHHHTPPPHHHHHHHHH-

Sequence (366 aa):
MKATEVPEISGAFLFEPTPYADERGFFCRTFDADVVRSVGLDPGAFVQDSVSRSVRGVLRGLHLRSGAGEAKLVRCSYGRIFDVVVDLRADSPTYRNVATFELSGETQRTLYVPAGCAHGFQALTDTADTSYRIDRPHDPAEDVTIAFDDPELAIPWPLPATSMSPRDREAPRLAEALKQAEKMKATEVPEISGAFLFEPTPYADERGFFCRTFDADVVRSVGLDPGAFVQDSVSRSVRGVLRGLHLRSGAGEAKLVRCSYGRIFDVVVDLRADSPTYRNVATFELSGETQRTLYVPAGCAHGFQALTDTADTSYRIDRPHDPAEDVTIAFDDPELAIPWPLPATSMSPRDREAPRLAEALKQAEK

Organism: Streptomyces venezuelae (strain ATCC 10712 / CBS 650.69 / DSM 40230 / JCM 4526 / NBRC 13096 / PD 04745) (NCBI:txid953739)

Nearest PDB structures (foldseek):
  2ixk-assembly1_B  TM=9.364E-01  e=4.063E-21  Pseudomonas aeruginosa
  1ep0-assembly1_A  TM=9.271E-01  e=1.862E-20  Methanothermobacter thermautotrophicus
  2ixh-assembly1_A  TM=9.233E-01  e=2.334E-20  Pseudomonas aeruginosa
  6din-assembly1_A-2  TM=9.208E-01  e=3.463E-20  Pseudomonas aeruginosa
  6ndr-assembly1_B  TM=9.058E-01  e=2.206E-20  Legionella pneumophila subsp. pneumophila str. Philadelphia 1

pLDDT: mean 96.54, std 4.22, range [64.75, 98.94]